Protein AF-A0A9X9MP14-F1 (afdb_monomer)

Structure (mmCIF, N/CA/C/O backbone):
data_AF-A0A9X9MP14-F1
#
_entry.id   AF-A0A9X9MP14-F1
#
loop_
_atom_site.group_PDB
_atom_site.id
_atom_site.type_symbol
_atom_site.label_atom_id
_atom_site.label_alt_id
_atom_site.label_comp_id
_atom_site.label_asym_id
_atom_site.label_entity_id
_atom_site.label_seq_id
_atom_site.pdbx_PDB_ins_code
_atom_site.Cartn_x
_atom_site.Cartn_y
_atom_site.Cartn_z
_atom_site.occupancy
_atom_site.B_iso_or_equiv
_atom_site.auth_seq_id
_atom_site.auth_comp_id
_atom_site.auth_asym_id
_atom_site.auth_atom_id
_atom_site.pdbx_PDB_model_num
ATOM 1 N N . MET A 1 1 ? 31.820 -15.227 39.729 1.00 59.38 1 MET A N 1
ATOM 2 C CA . MET A 1 1 ? 31.075 -15.746 38.555 1.00 59.38 1 MET A CA 1
ATOM 3 C C . MET A 1 1 ? 29.786 -14.965 38.274 1.00 59.38 1 MET A C 1
ATOM 5 O O . MET A 1 1 ? 29.527 -14.672 37.118 1.00 59.38 1 MET A O 1
ATOM 9 N N . TRP A 1 2 ? 29.035 -14.546 39.299 1.00 67.44 2 TRP A N 1
ATOM 10 C CA . TRP A 1 2 ? 27.792 -13.766 39.160 1.00 67.44 2 TRP A CA 1
ATOM 11 C C . TRP A 1 2 ? 27.923 -12.394 38.483 1.00 67.44 2 TRP A C 1
ATOM 13 O O . TRP A 1 2 ? 27.082 -12.041 37.670 1.00 67.44 2 TRP A O 1
ATOM 23 N N . ILE A 1 3 ? 29.000 -11.648 38.742 1.00 75.06 3 ILE A N 1
ATOM 24 C CA . ILE A 1 3 ? 29.188 -10.308 38.155 1.00 75.06 3 ILE A CA 1
ATOM 25 C C . ILE A 1 3 ? 29.250 -10.367 36.617 1.00 75.06 3 ILE A C 1
ATOM 27 O O . ILE A 1 3 ? 28.648 -9.538 35.945 1.00 75.06 3 ILE A O 1
ATOM 31 N N . LYS A 1 4 ? 29.896 -11.395 36.046 1.00 74.31 4 LYS A N 1
ATOM 32 C CA . LYS A 1 4 ? 29.957 -11.594 34.586 1.00 74.31 4 LYS A CA 1
ATOM 33 C C . LYS A 1 4 ? 28.587 -11.931 33.986 1.00 74.31 4 LYS A C 1
ATOM 35 O O . LYS A 1 4 ? 28.285 -11.490 32.884 1.00 74.31 4 LYS A O 1
ATOM 40 N N . PHE A 1 5 ? 27.758 -12.669 34.726 1.00 76.25 5 PHE A N 1
ATOM 41 C CA . PHE A 1 5 ? 26.390 -12.990 34.323 1.00 76.25 5 PHE A CA 1
ATOM 42 C C . PHE A 1 5 ? 25.494 -11.747 34.356 1.00 76.25 5 PHE A C 1
ATOM 44 O O . PHE A 1 5 ? 24.819 -11.470 33.373 1.00 76.25 5 PHE A O 1
ATOM 51 N N . CYS A 1 6 ? 25.564 -10.936 35.418 1.00 77.06 6 CYS A N 1
ATOM 52 C CA . CYS A 1 6 ? 24.808 -9.684 35.509 1.00 77.06 6 CYS A CA 1
ATOM 53 C C . CYS A 1 6 ? 25.207 -8.683 34.417 1.00 77.06 6 CYS A C 1
ATOM 55 O O . CYS A 1 6 ? 24.332 -8.074 33.810 1.00 77.06 6 CYS A O 1
ATOM 57 N N . ILE A 1 7 ? 26.506 -8.554 34.122 1.00 77.94 7 ILE A N 1
ATOM 58 C CA . ILE A 1 7 ? 26.999 -7.703 33.028 1.00 77.94 7 ILE A CA 1
ATOM 59 C C . ILE A 1 7 ? 26.489 -8.217 31.677 1.00 77.94 7 ILE A C 1
ATOM 61 O O . ILE A 1 7 ? 25.989 -7.430 30.881 1.00 77.94 7 ILE A O 1
ATOM 65 N N . SER A 1 8 ? 26.551 -9.528 31.426 1.00 78.81 8 SER A N 1
ATOM 66 C CA . SER A 1 8 ? 26.014 -10.114 30.193 1.00 78.81 8 SER A CA 1
ATOM 67 C C . SER A 1 8 ? 24.511 -9.871 30.060 1.00 78.81 8 SER A C 1
ATOM 69 O O . SER A 1 8 ? 24.061 -9.473 28.991 1.00 78.81 8 SER A O 1
ATOM 71 N N . LEU A 1 9 ? 23.739 -10.025 31.135 1.00 78.75 9 LEU A N 1
ATOM 72 C CA . LEU A 1 9 ? 22.289 -9.831 31.127 1.00 78.75 9 LEU A CA 1
ATOM 73 C C . LEU A 1 9 ? 21.913 -8.356 30.905 1.00 78.75 9 LEU A C 1
ATOM 75 O O . LEU A 1 9 ? 21.015 -8.070 30.118 1.00 78.75 9 LEU A O 1
ATOM 79 N N . PHE A 1 10 ? 22.667 -7.420 31.493 1.00 73.25 10 PHE A N 1
ATOM 80 C CA . PHE A 1 10 ? 22.537 -5.983 31.227 1.00 73.25 10 PHE A CA 1
ATOM 81 C C . PHE A 1 10 ? 22.884 -5.616 29.782 1.00 73.25 10 PHE A C 1
ATOM 83 O O . PHE A 1 10 ? 22.134 -4.882 29.149 1.00 73.25 10 PHE A O 1
ATOM 90 N N . ILE A 1 11 ? 23.986 -6.143 29.240 1.00 73.00 11 ILE A N 1
ATOM 91 C CA . ILE A 1 11 ? 24.388 -5.896 27.847 1.00 73.00 11 ILE A CA 1
ATOM 92 C C . ILE A 1 11 ? 23.347 -6.474 26.886 1.00 73.00 11 ILE A C 1
ATOM 94 O O . ILE A 1 11 ? 22.961 -5.809 25.932 1.00 73.00 11 ILE A O 1
ATOM 98 N N . THR A 1 12 ? 22.836 -7.676 27.155 1.00 70.06 12 THR A N 1
ATOM 99 C CA . THR A 1 12 ? 21.799 -8.299 26.319 1.00 70.06 12 THR A CA 1
ATOM 100 C C . THR A 1 12 ? 20.489 -7.513 26.396 1.00 70.06 12 THR A C 1
ATOM 102 O O . THR A 1 12 ? 19.868 -7.275 25.365 1.00 70.06 12 THR A O 1
ATOM 105 N N . GLY A 1 13 ? 20.106 -7.033 27.586 1.00 66.25 13 GLY A N 1
ATOM 106 C CA . GLY A 1 13 ? 18.949 -6.154 27.778 1.00 66.25 13 GLY A CA 1
ATOM 107 C C . GLY A 1 13 ? 19.087 -4.810 27.057 1.00 66.25 13 GLY A C 1
ATOM 108 O O . GLY A 1 13 ? 18.149 -4.387 26.388 1.00 66.25 13 GLY A O 1
ATOM 109 N N . LEU A 1 14 ? 20.266 -4.183 27.109 1.00 61.38 14 LEU A N 1
ATOM 110 C CA . LEU A 1 14 ? 20.573 -2.944 26.384 1.00 61.38 14 LEU A CA 1
ATOM 111 C C . LEU A 1 14 ? 20.561 -3.149 24.866 1.00 61.38 14 LEU A C 1
ATOM 113 O O . LEU A 1 14 ? 19.944 -2.364 24.158 1.00 61.38 14 LEU A O 1
ATOM 117 N N . ILE A 1 15 ? 21.171 -4.223 24.354 1.00 58.78 15 ILE A N 1
ATOM 118 C CA . ILE A 1 15 ? 21.133 -4.556 22.919 1.00 58.78 15 ILE A CA 1
ATOM 119 C C . ILE A 1 15 ? 19.690 -4.802 22.467 1.00 58.78 15 ILE A C 1
ATOM 121 O O . ILE A 1 15 ? 19.315 -4.395 21.368 1.00 58.78 15 ILE A O 1
ATOM 125 N N . HIS A 1 16 ? 18.866 -5.438 23.303 1.00 53.56 16 HIS A N 1
ATOM 126 C CA . HIS A 1 16 ? 17.466 -5.668 22.974 1.00 53.56 16 HIS A CA 1
ATOM 127 C C . HIS A 1 16 ? 16.650 -4.371 22.995 1.00 53.56 16 HIS A C 1
ATOM 129 O O . HIS A 1 16 ? 15.830 -4.170 22.107 1.00 53.56 16 HIS A O 1
ATOM 135 N N . GLN A 1 17 ? 16.917 -3.462 23.940 1.00 52.44 17 GLN A N 1
ATOM 136 C CA . GLN A 1 17 ? 16.305 -2.132 23.968 1.00 52.44 17 GLN A CA 1
ATOM 137 C C . GLN A 1 17 ? 16.704 -1.296 22.748 1.00 52.44 17 GLN A C 1
ATOM 139 O O . GLN A 1 17 ? 15.828 -0.749 22.092 1.00 52.44 17 GLN A O 1
ATOM 144 N N . VAL A 1 18 ? 17.987 -1.262 22.378 1.00 53.56 18 VAL A N 1
ATOM 145 C CA . VAL A 1 18 ? 18.460 -0.514 21.199 1.00 53.56 18 VAL A CA 1
ATOM 146 C C . VAL A 1 18 ? 17.883 -1.089 19.901 1.00 53.56 18 VAL A C 1
ATOM 148 O O . VAL A 1 18 ? 17.531 -0.336 19.005 1.00 53.56 18 VAL A O 1
ATOM 151 N N . LYS A 1 19 ? 17.702 -2.413 19.797 1.00 50.53 19 LYS A N 1
ATOM 152 C CA . LYS A 1 19 ? 17.081 -3.032 18.611 1.00 50.53 19 LYS A CA 1
ATOM 153 C C . LYS A 1 19 ? 15.557 -2.866 18.535 1.00 50.53 19 LYS A C 1
ATOM 155 O O . LYS A 1 19 ? 15.014 -2.966 17.442 1.00 50.53 19 LYS A O 1
ATOM 160 N N . CYS A 1 20 ? 14.872 -2.628 19.655 1.00 52.00 20 CYS A N 1
ATOM 161 C CA . CYS A 1 20 ? 13.406 -2.551 19.709 1.00 52.00 20 CYS A CA 1
ATOM 162 C C . CYS A 1 20 ? 12.841 -1.117 19.733 1.00 52.00 20 CYS A C 1
ATOM 164 O O . CYS A 1 20 ? 11.622 -0.969 19.790 1.00 52.00 20 CYS A O 1
ATOM 166 N N . ILE A 1 21 ? 13.675 -0.070 19.713 1.00 52.97 21 ILE A N 1
ATOM 167 C CA . ILE A 1 21 ? 13.225 1.322 19.918 1.00 52.97 21 ILE A CA 1
ATOM 168 C C . ILE A 1 21 ? 12.988 2.118 18.619 1.00 52.97 21 ILE A C 1
ATOM 170 O O . ILE A 1 21 ? 12.256 3.103 18.655 1.00 52.97 21 ILE A O 1
ATOM 174 N N . ASP A 1 22 ? 13.467 1.669 17.456 1.00 60.97 22 ASP A N 1
ATOM 175 C CA . ASP A 1 22 ? 13.463 2.534 16.260 1.00 60.97 22 ASP A CA 1
ATOM 176 C C . ASP A 1 22 ? 12.313 2.299 15.266 1.00 60.97 22 ASP A C 1
ATOM 178 O O . ASP A 1 22 ? 12.236 2.984 14.246 1.00 60.97 22 ASP A O 1
ATOM 182 N N . THR A 1 23 ? 11.395 1.358 15.524 1.00 60.91 23 THR A N 1
ATOM 183 C CA . THR A 1 23 ? 10.228 1.174 14.639 1.00 60.91 23 THR A CA 1
ATOM 184 C C . THR A 1 23 ? 9.105 2.112 15.079 1.00 60.91 23 THR A C 1
ATOM 186 O O . THR A 1 23 ? 8.609 1.966 16.201 1.00 60.91 23 THR A O 1
ATOM 189 N N . PRO A 1 24 ? 8.662 3.068 14.236 1.00 77.31 24 PRO A N 1
ATOM 190 C CA . PRO A 1 24 ? 7.543 3.933 14.583 1.00 77.31 24 PRO A CA 1
ATOM 191 C C . PRO A 1 24 ? 6.319 3.099 14.963 1.00 77.31 24 PRO A C 1
ATOM 193 O O . PRO A 1 24 ? 6.039 2.084 14.331 1.00 77.31 24 PRO A O 1
ATOM 196 N N . TYR A 1 25 ? 5.539 3.546 15.951 1.00 79.88 25 TYR A N 1
ATOM 197 C CA . TYR A 1 25 ? 4.343 2.819 16.404 1.00 79.88 25 TYR A CA 1
ATOM 198 C C . TYR A 1 25 ? 3.365 2.484 15.262 1.00 79.88 25 TYR A C 1
ATOM 200 O O . TYR A 1 25 ? 2.693 1.451 15.286 1.00 79.88 25 TYR A O 1
ATOM 208 N N . SER A 1 26 ? 3.312 3.343 14.239 1.00 77.25 26 SER A N 1
ATOM 209 C CA . SER A 1 26 ? 2.504 3.124 13.040 1.00 77.25 26 SER A CA 1
ATOM 210 C C . SER A 1 26 ? 2.955 1.939 12.194 1.00 77.25 26 SER A C 1
ATOM 212 O O . SER A 1 26 ? 2.153 1.412 11.436 1.00 77.25 26 SER A O 1
ATOM 214 N N . ASP A 1 27 ? 4.201 1.508 12.315 1.00 86.31 27 ASP A N 1
ATOM 215 C CA . ASP A 1 27 ? 4.844 0.568 11.400 1.00 86.31 27 ASP A CA 1
ATOM 216 C C . ASP A 1 27 ? 5.000 -0.821 12.030 1.00 86.31 27 ASP A C 1
ATOM 218 O O . ASP A 1 27 ? 5.541 -1.727 11.412 1.00 86.31 27 ASP A O 1
ATOM 222 N N . MET A 1 28 ? 4.481 -1.009 13.247 1.00 84.25 28 MET A N 1
ATOM 223 C CA . MET A 1 28 ? 4.640 -2.212 14.071 1.00 84.25 28 MET A CA 1
ATOM 224 C C . MET A 1 28 ? 4.219 -3.528 13.384 1.00 84.25 28 MET A C 1
ATOM 226 O O . MET A 1 28 ? 4.694 -4.592 13.767 1.00 84.25 28 MET A O 1
ATOM 230 N N . TYR A 1 29 ? 3.319 -3.479 12.397 1.00 86.81 29 TYR A N 1
ATOM 231 C CA . TYR A 1 29 ? 2.857 -4.660 11.647 1.00 86.81 29 TYR A CA 1
ATOM 232 C C . TYR A 1 29 ? 3.546 -4.845 10.293 1.00 86.81 29 TYR A C 1
ATOM 234 O O . TYR A 1 29 ? 3.205 -5.760 9.538 1.00 86.81 29 TYR A O 1
ATOM 242 N N . LEU A 1 30 ? 4.490 -3.971 9.960 1.00 87.44 30 LEU A N 1
ATOM 243 C CA . LEU A 1 30 ? 5.255 -4.045 8.729 1.00 87.44 30 LEU A CA 1
ATOM 244 C C . LEU A 1 30 ? 6.551 -4.819 8.977 1.00 87.44 30 LEU A C 1
ATOM 246 O O . LEU A 1 30 ? 7.089 -4.777 10.081 1.00 87.44 30 LEU A O 1
ATOM 250 N N . PRO A 1 31 ? 7.080 -5.518 7.959 1.00 83.94 31 PRO A N 1
ATOM 251 C CA . PRO A 1 31 ? 8.425 -6.065 8.040 1.00 83.94 31 PRO A CA 1
ATOM 252 C C . PRO A 1 31 ? 9.448 -4.977 8.380 1.00 83.94 31 PRO A C 1
ATOM 254 O O . PRO A 1 31 ? 9.338 -3.843 7.898 1.00 83.94 31 PRO A O 1
ATOM 257 N N . ASP A 1 32 ? 10.463 -5.338 9.161 1.00 75.56 32 ASP A N 1
ATOM 258 C CA . ASP A 1 32 ? 11.527 -4.420 9.563 1.00 75.56 32 ASP A CA 1
ATOM 259 C C . ASP A 1 32 ? 12.129 -3.682 8.361 1.00 75.56 32 ASP A C 1
ATOM 261 O O . ASP A 1 32 ? 12.405 -4.268 7.310 1.00 75.56 32 ASP A O 1
ATOM 265 N N . ARG A 1 33 ? 12.362 -2.375 8.536 1.00 74.31 33 ARG A N 1
ATOM 266 C CA . ARG A 1 33 ? 12.951 -1.484 7.519 1.00 74.31 33 ARG A CA 1
ATOM 267 C C . ARG A 1 33 ? 12.159 -1.413 6.204 1.00 74.31 33 ARG A C 1
ATOM 269 O O . ARG A 1 33 ? 12.724 -1.063 5.166 1.00 74.31 33 ARG A O 1
ATOM 276 N N . THR A 1 34 ? 10.858 -1.709 6.235 1.00 83.44 34 THR A N 1
ATOM 277 C CA . THR A 1 34 ? 9.956 -1.387 5.121 1.00 83.44 34 THR A CA 1
ATOM 278 C C . THR A 1 34 ? 10.030 0.108 4.837 1.00 83.44 34 THR A C 1
ATOM 280 O O . THR A 1 34 ? 9.804 0.926 5.727 1.00 83.44 34 THR A O 1
ATOM 283 N N . ASN A 1 35 ? 10.317 0.469 3.588 1.00 85.44 35 ASN A N 1
ATOM 284 C CA . ASN A 1 35 ? 10.364 1.867 3.161 1.00 85.44 35 ASN A CA 1
ATOM 285 C C . ASN A 1 35 ? 9.333 2.216 2.086 1.00 85.44 35 ASN A C 1
ATOM 287 O O . ASN A 1 35 ? 9.247 3.359 1.633 1.00 85.44 35 ASN A O 1
ATOM 291 N N . GLY A 1 36 ? 8.502 1.249 1.710 1.00 90.25 36 GLY A N 1
ATOM 292 C CA . GLY A 1 36 ? 7.332 1.496 0.895 1.00 90.25 36 GLY A CA 1
ATOM 293 C C . GLY A 1 36 ? 6.564 0.234 0.555 1.00 90.25 36 GLY A C 1
ATOM 294 O O . GLY A 1 36 ? 6.847 -0.860 1.045 1.00 90.25 36 GLY A O 1
ATOM 295 N N . PHE A 1 37 ? 5.585 0.408 -0.318 1.00 91.81 37 PHE A N 1
ATOM 296 C CA . PHE A 1 37 ? 4.710 -0.640 -0.812 1.00 91.81 37 PHE A CA 1
ATOM 297 C C . PHE A 1 37 ? 4.739 -0.650 -2.332 1.00 91.81 37 PHE A C 1
ATOM 299 O O . PHE A 1 37 ? 4.622 0.394 -2.973 1.00 91.81 37 PHE A O 1
ATOM 306 N N . LEU A 1 38 ? 4.861 -1.845 -2.896 1.00 90.25 38 LEU A N 1
ATOM 307 C CA . LEU A 1 38 ? 4.698 -2.095 -4.315 1.00 90.25 38 LEU A CA 1
ATOM 308 C C . LEU A 1 38 ? 3.286 -2.626 -4.568 1.00 90.25 38 LEU A C 1
ATOM 310 O O . LEU A 1 38 ? 2.949 -3.751 -4.186 1.00 90.25 38 LEU A O 1
ATOM 314 N N . CYS A 1 39 ? 2.471 -1.799 -5.209 1.00 91.19 39 CYS A N 1
ATOM 315 C CA . CYS A 1 39 ? 1.124 -2.121 -5.650 1.00 91.19 39 CYS A CA 1
ATOM 316 C C . CYS A 1 39 ? 1.123 -2.178 -7.182 1.00 91.19 39 CYS A C 1
ATOM 318 O O . CYS A 1 39 ? 1.251 -1.139 -7.826 1.00 91.19 39 CYS A O 1
ATOM 320 N N . GLU A 1 40 ? 0.985 -3.367 -7.773 1.00 89.44 40 GLU A N 1
ATOM 321 C CA . GLU A 1 40 ? 1.191 -3.569 -9.217 1.00 89.44 40 GLU A CA 1
ATOM 322 C C . GLU A 1 40 ? 2.571 -3.026 -9.662 1.00 89.44 40 GLU A C 1
ATOM 324 O O . GLU A 1 40 ? 3.602 -3.558 -9.258 1.00 89.44 40 GLU A O 1
ATOM 329 N N . THR A 1 41 ? 2.606 -1.954 -10.460 1.00 85.25 41 THR A N 1
ATOM 330 C CA . THR A 1 41 ? 3.830 -1.258 -10.904 1.00 85.25 41 THR A CA 1
ATOM 331 C C . THR A 1 41 ? 4.082 0.059 -10.165 1.00 85.25 41 THR A C 1
ATOM 333 O O . T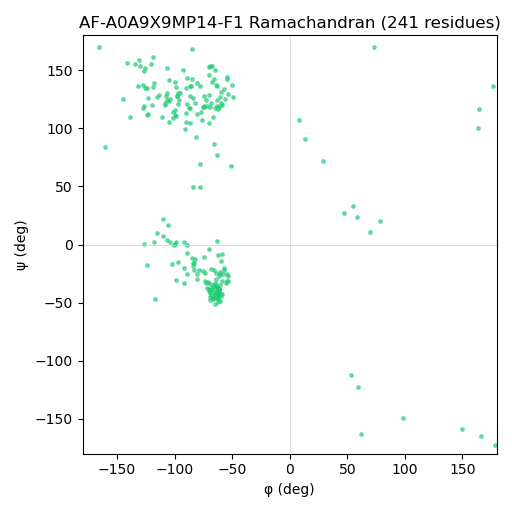HR A 1 41 ? 5.008 0.792 -10.512 1.00 85.25 41 THR A O 1
ATOM 336 N N . GLU A 1 42 ? 3.231 0.410 -9.201 1.00 89.75 42 GLU A N 1
ATOM 337 C CA . GLU A 1 42 ? 3.310 1.658 -8.445 1.00 89.75 42 GLU A CA 1
ATOM 338 C C . GLU A 1 42 ? 4.013 1.429 -7.108 1.00 89.75 42 GLU A C 1
ATOM 340 O O . GLU A 1 42 ? 3.620 0.580 -6.307 1.00 89.75 42 GLU A O 1
ATOM 345 N N . PHE A 1 43 ? 5.029 2.238 -6.850 1.00 88.94 43 PHE A N 1
ATOM 346 C CA . PHE A 1 43 ? 5.688 2.347 -5.565 1.00 88.94 43 PHE A CA 1
ATOM 347 C C . PHE A 1 43 ? 5.099 3.513 -4.766 1.00 88.94 43 PHE A C 1
ATOM 349 O O . PHE A 1 43 ? 5.025 4.646 -5.245 1.00 88.94 43 PHE A O 1
ATOM 356 N N . LEU A 1 44 ? 4.743 3.236 -3.516 1.00 91.50 44 LEU A N 1
ATOM 357 C CA . LEU A 1 44 ? 4.241 4.199 -2.539 1.00 91.50 44 LEU A CA 1
ATOM 358 C C . LEU A 1 44 ? 5.202 4.217 -1.348 1.00 91.50 44 LEU A C 1
ATOM 360 O O . LEU A 1 44 ? 5.400 3.178 -0.722 1.00 91.50 44 LEU A O 1
ATOM 364 N N . SER A 1 45 ? 5.813 5.364 -1.037 1.00 90.94 45 SER A N 1
ATOM 365 C CA . SER A 1 45 ? 6.776 5.440 0.070 1.00 90.94 45 SER A CA 1
ATOM 366 C C . SER A 1 45 ? 6.100 5.280 1.430 1.00 90.94 45 SER A C 1
ATOM 368 O O . SER A 1 45 ? 4.917 5.600 1.601 1.00 90.94 45 SER A O 1
ATOM 370 N N . ILE A 1 46 ? 6.855 4.796 2.416 1.00 91.25 46 ILE A N 1
ATOM 371 C CA . ILE A 1 46 ? 6.344 4.652 3.780 1.00 91.25 46 ILE A CA 1
ATOM 372 C C . ILE A 1 46 ? 6.026 6.019 4.399 1.00 91.25 46 ILE A C 1
ATOM 374 O O . ILE A 1 46 ? 5.046 6.150 5.123 1.00 91.25 46 ILE A O 1
ATOM 378 N N . GLU A 1 47 ? 6.780 7.066 4.064 1.00 92.56 47 GLU A N 1
ATOM 379 C CA . GLU A 1 47 ? 6.541 8.437 4.524 1.00 92.56 47 GLU A CA 1
ATOM 380 C C . GLU A 1 47 ? 5.186 8.948 4.032 1.00 92.56 47 GLU A C 1
ATOM 382 O O . GLU A 1 47 ? 4.398 9.473 4.819 1.00 92.56 47 GLU A O 1
ATOM 387 N N . TYR A 1 48 ? 4.876 8.718 2.752 1.00 93.94 48 TYR A N 1
ATOM 388 C CA . TYR A 1 48 ? 3.579 9.066 2.180 1.00 93.94 48 TYR A CA 1
ATOM 389 C C . TYR A 1 48 ? 2.446 8.263 2.836 1.00 93.94 48 TYR A C 1
ATOM 391 O O . TYR A 1 48 ? 1.416 8.825 3.206 1.00 93.94 48 TYR A O 1
ATOM 399 N N . ALA A 1 49 ? 2.652 6.963 3.068 1.00 95.25 49 ALA A N 1
ATOM 400 C CA . ALA A 1 49 ? 1.685 6.123 3.771 1.00 95.25 49 ALA A CA 1
ATOM 401 C C . ALA A 1 49 ? 1.419 6.613 5.209 1.00 95.25 49 ALA A C 1
ATOM 403 O O . ALA A 1 49 ? 0.267 6.671 5.643 1.00 95.25 49 ALA A O 1
ATOM 404 N N . ARG A 1 50 ? 2.463 7.015 5.945 1.00 95.44 50 ARG A N 1
ATOM 405 C CA . ARG A 1 50 ? 2.346 7.579 7.301 1.00 95.44 50 ARG A CA 1
ATOM 406 C C . ARG A 1 50 ? 1.556 8.890 7.306 1.00 95.44 50 ARG A C 1
ATOM 408 O O . ARG A 1 50 ? 0.786 9.107 8.244 1.00 95.44 50 ARG A O 1
ATOM 415 N N . GLN A 1 51 ? 1.719 9.722 6.276 1.00 95.38 51 GLN A N 1
ATOM 416 C CA . GLN A 1 51 ? 0.971 10.968 6.108 1.00 95.38 51 GLN A CA 1
ATOM 417 C C . GLN A 1 51 ? -0.510 10.714 5.795 1.00 95.38 51 GLN A C 1
ATOM 419 O O . GLN A 1 51 ? -1.374 11.260 6.471 1.00 95.38 51 GLN A O 1
ATOM 424 N N . GLU A 1 52 ? -0.821 9.828 4.849 1.00 95.62 52 GLU A N 1
ATOM 425 C CA . GLU A 1 52 ? -2.209 9.447 4.540 1.00 95.62 52 GLU A CA 1
ATOM 426 C C . GLU A 1 52 ? -2.905 8.804 5.743 1.00 95.62 52 GLU A C 1
ATOM 428 O O . GLU A 1 52 ? -4.065 9.092 6.026 1.00 95.62 52 GLU A O 1
ATOM 433 N N . LYS A 1 53 ? -2.184 7.983 6.517 1.00 95.50 53 LYS A N 1
ATOM 434 C CA . LYS A 1 53 ? -2.684 7.458 7.791 1.00 95.50 53 LYS A CA 1
ATOM 435 C C . LYS A 1 53 ? -3.040 8.584 8.758 1.00 95.50 53 LYS A C 1
ATOM 437 O O . LYS A 1 53 ? -4.054 8.477 9.435 1.00 95.50 53 LYS A O 1
ATOM 442 N N . TYR A 1 54 ? -2.219 9.630 8.865 1.00 94.12 54 TYR A N 1
ATOM 443 C CA . TYR A 1 54 ? -2.517 10.756 9.754 1.00 94.12 54 TYR A CA 1
ATOM 444 C C . TYR A 1 54 ? -3.835 11.431 9.353 1.00 94.12 54 TYR A C 1
ATOM 446 O O . TYR A 1 54 ? -4.722 11.567 10.189 1.00 94.12 54 TYR A O 1
ATOM 454 N N . GLU A 1 55 ? -4.009 11.731 8.066 1.00 93.00 55 GLU A N 1
ATOM 455 C CA . GLU A 1 55 ? -5.245 12.323 7.533 1.00 93.00 55 GLU A CA 1
ATOM 456 C C . GLU A 1 55 ? -6.467 11.415 7.733 1.00 93.00 55 GLU A C 1
ATOM 458 O O . GLU A 1 55 ? -7.547 11.884 8.092 1.00 93.00 55 GLU A O 1
ATOM 463 N N . ALA A 1 56 ? -6.295 10.102 7.568 1.00 93.19 56 ALA A N 1
ATOM 464 C CA . ALA A 1 56 ? -7.349 9.126 7.811 1.00 93.19 56 ALA A CA 1
ATOM 465 C C . ALA A 1 56 ? -7.799 9.105 9.281 1.00 93.19 56 ALA A C 1
ATOM 467 O O . ALA A 1 56 ? -9.000 9.085 9.554 1.00 93.19 56 ALA A O 1
ATOM 468 N N . MET A 1 57 ? -6.849 9.125 10.224 1.00 92.81 57 MET A N 1
ATOM 469 C CA . MET A 1 57 ? -7.146 9.129 11.661 1.00 92.81 57 MET A CA 1
ATOM 470 C C . MET A 1 57 ? -7.778 10.450 12.105 1.00 92.81 57 MET A C 1
ATOM 472 O O . MET A 1 57 ? -8.751 10.436 12.858 1.00 92.81 57 MET A O 1
ATOM 476 N N . GLU A 1 58 ? -7.274 11.577 11.598 1.00 91.50 58 GLU A N 1
ATOM 477 C CA . GLU A 1 58 ? -7.862 12.898 11.831 1.00 91.50 58 GLU A CA 1
ATOM 478 C C . GLU A 1 58 ? -9.308 12.958 11.326 1.00 91.50 58 GLU A C 1
ATOM 480 O O . GLU A 1 58 ? -10.199 13.433 12.032 1.00 91.50 58 GLU A O 1
ATOM 485 N N . SER A 1 59 ? -9.561 12.428 10.124 1.00 89.56 59 SER A N 1
ATOM 486 C CA . SER A 1 59 ? -10.904 12.364 9.545 1.00 89.56 59 SER A CA 1
ATOM 487 C C . SER A 1 59 ? -11.853 11.481 10.364 1.00 89.56 59 SER A C 1
ATOM 489 O O . SER A 1 59 ? -13.004 11.860 10.580 1.00 89.56 59 SER A O 1
ATOM 491 N N . PHE A 1 60 ? -11.367 10.342 10.871 1.00 89.50 60 PHE A N 1
ATOM 492 C CA . PHE A 1 60 ? -12.167 9.401 11.656 1.00 89.50 60 PHE A CA 1
ATOM 493 C C . PHE A 1 60 ? -12.584 9.946 13.029 1.00 89.50 60 PHE A C 1
ATOM 495 O O . PHE A 1 60 ? -13.728 9.755 13.428 1.00 89.50 60 PHE A O 1
ATOM 502 N N . PHE A 1 61 ? -11.679 10.607 13.760 1.00 87.19 61 PHE A N 1
ATOM 503 C CA . PHE A 1 61 ? -11.946 11.024 15.144 1.00 87.19 61 PHE A CA 1
ATOM 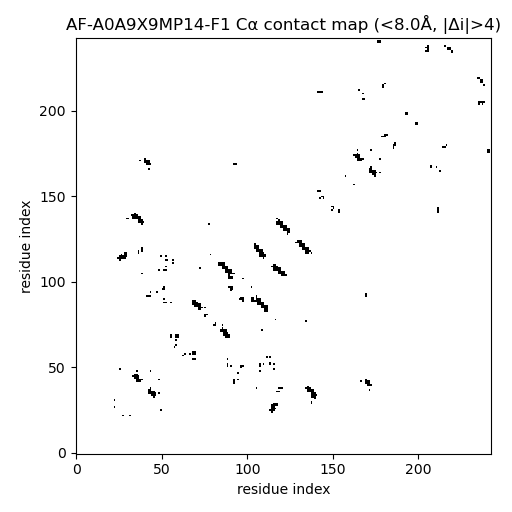504 C C . PHE A 1 61 ? -12.530 12.425 15.289 1.00 87.19 61 PHE A C 1
ATOM 506 O O . PHE A 1 61 ? -13.303 12.665 16.215 1.00 87.19 61 PHE A O 1
ATOM 513 N N . TYR A 1 62 ? -12.160 13.358 14.412 1.00 81.88 62 TYR A N 1
ATOM 514 C CA . TYR A 1 62 ? -12.516 14.771 14.569 1.00 81.88 62 TYR A CA 1
ATOM 515 C C . TYR A 1 62 ? -13.611 15.230 13.599 1.00 81.88 62 TYR A C 1
ATOM 517 O O . TYR A 1 62 ? -13.781 16.432 13.398 1.00 81.88 62 TYR A O 1
ATOM 525 N N . GLU A 1 63 ? -14.335 14.273 13.000 1.00 66.69 63 GLU A N 1
ATOM 526 C CA . GLU A 1 63 ? -15.525 14.439 12.153 1.00 66.69 63 GLU A CA 1
ATOM 527 C C . GLU A 1 63 ? -15.571 15.769 11.388 1.00 66.69 63 GLU A C 1
ATOM 529 O O . GLU A 1 63 ? -16.401 16.654 11.618 1.00 66.69 63 GLU A O 1
ATOM 534 N N . ARG A 1 64 ? -14.715 15.907 10.373 1.00 56.88 64 ARG A N 1
ATOM 535 C CA . ARG A 1 64 ? -14.913 16.945 9.355 1.00 56.88 64 ARG A CA 1
ATOM 536 C C . ARG A 1 64 ? -15.999 16.488 8.368 1.00 56.88 64 ARG A C 1
ATOM 538 O O . ARG A 1 64 ? -15.700 16.269 7.198 1.00 56.88 64 ARG A O 1
ATOM 545 N N . ARG A 1 65 ? -17.262 16.420 8.827 1.00 52.81 65 ARG A N 1
ATOM 546 C CA . ARG A 1 65 ? -18.499 16.022 8.095 1.00 52.81 65 ARG A CA 1
ATOM 547 C C . ARG 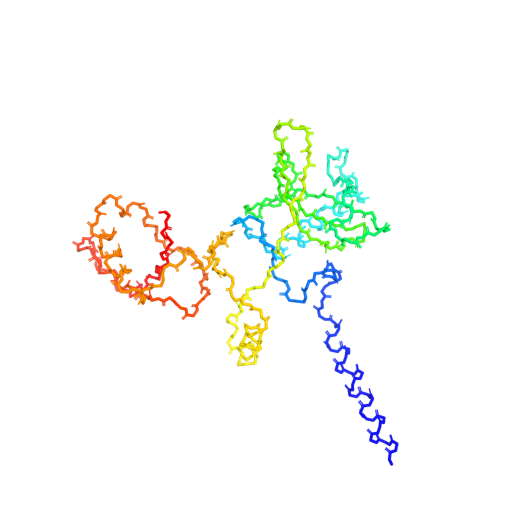A 1 65 ? -18.619 14.523 7.789 1.00 52.81 65 ARG A C 1
ATOM 549 O O . ARG A 1 65 ? -17.651 13.792 7.924 1.00 52.81 65 ARG A O 1
ATOM 556 N N . PHE A 1 66 ? -19.809 14.115 7.320 1.00 55.84 66 PHE A N 1
ATOM 557 C CA . PHE A 1 66 ? -20.157 12.826 6.694 1.00 55.84 66 PHE A CA 1
ATOM 558 C C . PHE A 1 66 ? -19.202 12.450 5.541 1.00 55.84 66 PHE A C 1
ATOM 560 O O . PHE A 1 66 ? -19.570 12.494 4.364 1.00 55.84 66 PHE A O 1
ATOM 567 N N . GLN A 1 67 ? -17.940 12.160 5.842 1.00 66.25 67 GLN A N 1
ATOM 568 C CA . GLN A 1 67 ? -16.965 11.799 4.831 1.00 66.25 67 GLN A CA 1
ATOM 569 C C . GLN A 1 67 ? -17.186 10.352 4.419 1.00 66.25 67 GLN A C 1
ATOM 571 O O . GLN A 1 67 ? -17.369 9.456 5.235 1.00 66.25 67 GLN A O 1
ATOM 576 N N . THR A 1 68 ? -17.124 10.118 3.111 1.00 83.88 68 THR A N 1
ATOM 577 C CA . THR A 1 68 ? -17.166 8.779 2.515 1.00 83.88 68 THR A CA 1
ATOM 578 C C . THR A 1 68 ? -16.019 7.885 3.003 1.00 83.88 68 THR A C 1
ATOM 580 O O . THR A 1 68 ? -16.067 6.682 2.763 1.00 83.88 68 THR A O 1
ATOM 583 N N . PHE A 1 69 ? -14.987 8.457 3.631 1.00 90.44 69 PHE A N 1
ATOM 584 C CA . PHE A 1 69 ? -13.798 7.779 4.133 1.00 90.44 69 PHE A CA 1
ATOM 585 C C . PHE A 1 69 ? -13.351 8.370 5.484 1.00 90.44 69 PHE A C 1
ATOM 587 O O . PHE A 1 69 ? -13.615 9.548 5.718 1.00 90.44 69 PHE A O 1
ATOM 594 N N . PRO A 1 70 ? -12.621 7.600 6.313 1.00 92.81 70 PRO A N 1
ATOM 595 C CA . PRO A 1 70 ? -12.272 6.193 6.092 1.00 92.81 70 PRO A CA 1
ATOM 596 C C . PRO A 1 70 ? -13.493 5.263 6.146 1.00 92.81 70 PRO A C 1
ATOM 598 O O . PRO A 1 70 ? -14.509 5.583 6.755 1.00 92.81 70 PRO A O 1
ATOM 601 N N . LYS A 1 71 ? -13.413 4.118 5.459 1.00 92.88 71 LYS A N 1
ATOM 602 C CA . LYS A 1 71 ? -14.463 3.081 5.467 1.00 92.88 71 LYS A CA 1
ATOM 603 C C . LYS A 1 71 ? -14.026 1.880 6.280 1.00 92.88 71 LYS A C 1
ATOM 605 O O . LYS A 1 71 ? -12.842 1.574 6.295 1.00 92.88 71 LYS A O 1
ATOM 610 N N . LEU A 1 72 ? -14.971 1.153 6.868 1.00 94.06 72 LEU A N 1
ATOM 611 C CA . LEU A 1 72 ? -14.680 -0.159 7.439 1.00 94.06 72 LEU A CA 1
ATOM 612 C C . LEU A 1 72 ? -14.096 -1.084 6.357 1.00 94.06 72 LEU A C 1
ATOM 614 O O . LEU A 1 72 ? -14.604 -1.140 5.236 1.00 94.06 72 LEU A O 1
ATOM 618 N N . PHE A 1 73 ? -13.015 -1.782 6.691 1.00 94.94 73 PHE A N 1
ATOM 619 C CA . PHE A 1 73 ? -12.405 -2.805 5.854 1.00 94.94 73 PHE A CA 1
ATOM 620 C C . PHE A 1 73 ? -12.753 -4.184 6.416 1.00 94.94 73 PHE A C 1
ATOM 622 O O . PHE A 1 73 ? -12.219 -4.600 7.442 1.00 94.94 73 PHE A O 1
ATOM 629 N N . GLU A 1 74 ? -13.671 -4.875 5.747 1.00 91.69 74 GLU A N 1
ATOM 630 C CA . GLU A 1 74 ? -14.248 -6.133 6.237 1.00 91.69 74 GLU A CA 1
ATOM 631 C C . GLU A 1 74 ? -13.333 -7.342 6.014 1.00 91.69 74 GLU A C 1
ATOM 633 O O . GLU A 1 74 ? -13.439 -8.337 6.727 1.00 91.69 74 GLU A O 1
ATOM 638 N N . ASP A 1 75 ? -12.398 -7.254 5.064 1.00 90.38 75 ASP A N 1
ATOM 639 C CA . ASP A 1 75 ? -11.587 -8.391 4.628 1.00 90.38 75 ASP A CA 1
ATOM 640 C C . ASP A 1 75 ? -10.362 -8.640 5.528 1.00 90.38 75 ASP A C 1
ATOM 642 O O . ASP A 1 75 ? -9.219 -8.763 5.087 1.00 90.38 75 ASP A O 1
ATOM 646 N N . THR A 1 76 ? -10.593 -8.680 6.842 1.00 89.62 76 THR A N 1
ATOM 647 C CA . THR A 1 76 ? -9.558 -8.705 7.893 1.00 89.62 76 THR A CA 1
ATOM 648 C C . THR A 1 76 ? -8.628 -9.917 7.814 1.00 89.62 76 THR A C 1
ATOM 650 O O . THR A 1 76 ? -7.461 -9.846 8.219 1.00 89.62 76 THR A O 1
ATOM 653 N N . HIS A 1 77 ? -9.106 -11.013 7.221 1.00 90.19 77 HIS A N 1
ATOM 654 C CA . HIS A 1 77 ? -8.326 -12.223 6.993 1.00 90.19 77 HIS A CA 1
ATOM 655 C C . HIS A 1 77 ? -7.110 -11.977 6.082 1.00 90.19 77 HIS A C 1
ATOM 657 O O . HIS A 1 77 ? -6.082 -12.626 6.263 1.00 90.19 77 HIS A O 1
ATOM 663 N N . LEU A 1 78 ? -7.168 -10.982 5.187 1.00 90.81 78 LEU A N 1
ATOM 664 C CA . LEU A 1 78 ? -6.057 -10.589 4.310 1.00 90.81 78 LEU A CA 1
ATOM 665 C C . LEU A 1 78 ? -4.811 -10.122 5.091 1.00 90.81 78 LEU A C 1
ATOM 667 O O . LEU A 1 78 ? -3.677 -10.180 4.603 1.00 90.81 78 LEU A O 1
ATOM 671 N N . PHE A 1 79 ? -5.016 -9.668 6.327 1.00 89.25 79 PHE A N 1
ATOM 672 C CA . PHE A 1 79 ? -3.960 -9.232 7.238 1.00 89.25 79 PHE A CA 1
ATOM 673 C C . PHE A 1 79 ? -3.759 -10.182 8.422 1.00 89.25 79 PHE A C 1
ATOM 675 O O . PHE A 1 79 ? -2.969 -9.868 9.305 1.00 89.25 79 PHE A O 1
ATOM 682 N N . ASN A 1 80 ? -4.415 -11.350 8.435 1.00 87.94 80 ASN A N 1
ATOM 683 C CA . ASN A 1 80 ? -4.406 -12.303 9.553 1.00 87.94 80 ASN A CA 1
ATOM 684 C C . ASN A 1 80 ? -4.841 -11.680 10.892 1.00 87.94 80 ASN A C 1
ATOM 686 O O . ASN A 1 80 ? -4.367 -12.066 11.962 1.00 87.94 80 ASN A O 1
ATOM 690 N N . VAL A 1 81 ? -5.760 -10.717 10.840 1.00 84.94 81 VAL A N 1
ATOM 691 C CA . VAL A 1 81 ? -6.226 -9.957 12.003 1.00 84.94 81 VAL A CA 1
ATOM 692 C C . VAL A 1 81 ? -7.628 -10.425 12.366 1.00 84.94 81 VAL A C 1
ATOM 694 O O . VAL A 1 81 ? -8.521 -10.420 11.526 1.00 84.94 81 VAL A O 1
ATOM 697 N N . LYS A 1 82 ? -7.830 -10.852 13.617 1.00 78.25 82 LYS A N 1
ATOM 698 C CA . LYS A 1 82 ? -9.120 -11.410 14.064 1.00 78.25 82 LYS A CA 1
ATOM 699 C C . LYS A 1 82 ? -10.010 -10.418 14.810 1.00 78.25 82 LYS A C 1
ATOM 701 O O . LYS A 1 82 ? -11.223 -10.562 14.760 1.00 78.25 82 LYS A O 1
ATOM 706 N N . THR A 1 83 ? -9.424 -9.458 15.525 1.00 79.19 83 THR A N 1
ATOM 707 C CA . THR A 1 83 ? -10.155 -8.631 16.504 1.00 79.19 83 THR A CA 1
ATOM 708 C C . THR A 1 83 ? -10.057 -7.131 16.269 1.00 79.19 83 THR A C 1
ATOM 710 O O . THR A 1 83 ? -10.865 -6.394 16.827 1.00 79.19 83 THR A O 1
ATOM 713 N N . ASP A 1 84 ? -9.087 -6.659 15.483 1.00 87.06 84 ASP A N 1
ATOM 714 C CA . ASP A 1 84 ? -8.959 -5.222 15.246 1.00 87.06 84 ASP A CA 1
ATOM 715 C C . ASP A 1 84 ? -9.954 -4.764 14.181 1.00 87.06 84 ASP A C 1
ATOM 717 O O . ASP A 1 84 ? -10.136 -5.402 13.142 1.00 87.06 84 ASP A O 1
ATOM 721 N N . ILE A 1 85 ? -10.558 -3.605 14.434 1.00 93.31 85 ILE A N 1
ATOM 722 C CA . ILE A 1 85 ? -11.341 -2.881 13.440 1.00 93.31 85 ILE A CA 1
ATOM 723 C C . ILE A 1 85 ? -10.358 -2.253 12.458 1.00 93.31 85 ILE A C 1
ATOM 725 O O . ILE A 1 85 ? -9.517 -1.433 12.844 1.00 93.31 85 ILE A O 1
ATOM 729 N N . LEU A 1 86 ? -10.474 -2.654 11.195 1.00 95.75 86 LEU A N 1
ATOM 730 C CA . LEU A 1 86 ? -9.658 -2.138 10.109 1.00 95.75 86 LEU A CA 1
ATOM 731 C C . LEU A 1 86 ? -10.424 -1.077 9.326 1.00 95.75 86 LEU A C 1
ATOM 733 O O . LEU A 1 86 ? -11.618 -1.199 9.061 1.00 95.75 86 LEU A O 1
ATOM 737 N N . LEU A 1 87 ? -9.708 -0.034 8.945 1.00 95.81 87 LEU A N 1
ATOM 738 C CA . LEU A 1 87 ? -10.179 1.107 8.191 1.00 95.81 87 LEU A CA 1
ATOM 739 C C . LEU A 1 87 ? -9.430 1.169 6.861 1.00 95.81 87 LEU A C 1
ATOM 741 O O . LEU A 1 87 ? -8.223 0.949 6.789 1.00 95.81 87 LEU A O 1
ATOM 745 N N . SER A 1 88 ? -10.162 1.493 5.807 1.00 96.31 88 SER A N 1
ATOM 746 C CA . SER A 1 88 ? -9.675 1.690 4.452 1.00 96.31 88 SER A CA 1
ATOM 747 C C . SER A 1 88 ? -9.692 3.174 4.112 1.00 96.31 88 SER A C 1
ATOM 749 O O . SER A 1 88 ? -10.734 3.830 4.229 1.00 96.31 88 SER A O 1
ATOM 751 N N . TRP A 1 89 ? -8.558 3.694 3.647 1.00 96.50 89 TRP A N 1
ATOM 752 C CA . TRP A 1 89 ? -8.409 5.083 3.219 1.00 96.50 89 TRP A CA 1
ATOM 753 C C . TRP A 1 89 ? -7.817 5.174 1.801 1.00 96.50 89 TRP A C 1
ATOM 755 O O . TRP A 1 89 ? -6.913 4.401 1.472 1.00 96.50 89 TRP A O 1
ATOM 765 N N . PRO A 1 90 ? -8.321 6.057 0.918 1.00 96.50 90 PRO A N 1
ATOM 766 C CA . PRO A 1 90 ? -7.810 6.198 -0.444 1.00 96.50 90 PRO A CA 1
ATOM 767 C C . PRO A 1 90 ? -6.396 6.762 -0.487 1.00 96.50 90 PRO A C 1
ATOM 769 O O . PRO A 1 90 ? -6.094 7.721 0.207 1.00 96.50 90 PRO A O 1
ATOM 772 N N . VAL A 1 91 ? -5.559 6.223 -1.375 1.00 96.12 91 VAL A N 1
ATOM 773 C CA . VAL A 1 91 ? -4.227 6.778 -1.653 1.00 96.12 91 VAL A CA 1
ATOM 774 C C . VAL A 1 91 ? -4.012 6.946 -3.153 1.00 96.12 91 VAL A C 1
ATOM 776 O O . VAL A 1 91 ? -4.632 6.263 -3.977 1.00 96.12 91 VAL A O 1
ATOM 779 N N . LYS A 1 92 ? -3.145 7.885 -3.530 1.00 92.12 92 LYS A N 1
ATOM 780 C CA . LYS A 1 92 ? -2.858 8.237 -4.924 1.00 92.12 92 LYS A CA 1
ATOM 781 C C . LYS A 1 92 ? -1.402 7.892 -5.253 1.00 92.12 92 LYS A C 1
ATOM 783 O O . LYS A 1 92 ? -0.506 8.431 -4.610 1.00 92.12 92 LYS A O 1
ATOM 788 N N . PRO A 1 93 ? -1.130 7.127 -6.327 1.00 86.12 93 PRO A N 1
ATOM 789 C CA . PRO A 1 93 ? 0.241 6.894 -6.802 1.00 86.12 93 PRO A CA 1
ATOM 790 C C . PRO A 1 93 ? 1.019 8.170 -7.140 1.00 86.12 93 PRO A C 1
ATOM 792 O O . PRO A 1 93 ? 2.242 8.164 -7.164 1.00 86.12 93 PRO A O 1
ATOM 795 N N . SER A 1 94 ? 0.323 9.287 -7.378 1.00 85.44 94 SER A N 1
ATOM 796 C CA . SER A 1 94 ? 0.954 10.592 -7.585 1.00 85.44 94 SER A CA 1
ATOM 797 C C . SER A 1 94 ? 1.589 11.189 -6.320 1.00 85.44 94 SER A C 1
ATOM 799 O O . SER A 1 94 ? 2.096 12.303 -6.400 1.00 85.44 94 SER A O 1
ATOM 801 N N . GLY A 1 95 ? 1.461 10.545 -5.152 1.00 85.38 95 GLY A N 1
ATOM 802 C CA . GLY A 1 95 ? 1.941 11.058 -3.861 1.00 85.38 95 GLY A CA 1
ATOM 803 C C . GLY A 1 95 ? 1.155 12.261 -3.329 1.00 85.38 95 GLY A C 1
ATOM 804 O O . GLY A 1 95 ? 1.582 12.923 -2.390 1.00 85.38 95 GLY A O 1
ATOM 805 N N . LYS A 1 96 ? 0.009 12.582 -3.943 1.00 90.19 96 LYS A N 1
ATOM 806 C CA . LYS A 1 96 ? -0.847 13.687 -3.498 1.00 90.19 96 LYS A CA 1
ATOM 807 C C . LYS A 1 96 ? -1.799 13.175 -2.433 1.00 90.19 96 LYS A C 1
ATOM 809 O O . LYS A 1 96 ? -2.539 12.234 -2.709 1.00 90.19 96 LYS A O 1
ATOM 814 N N . ILE A 1 97 ? -1.822 13.862 -1.295 1.00 92.44 97 ILE A N 1
ATOM 815 C CA . ILE A 1 97 ? -2.716 13.556 -0.179 1.00 92.44 97 ILE A CA 1
ATOM 816 C C . ILE A 1 97 ? -4.167 13.514 -0.661 1.00 92.44 97 ILE A C 1
ATOM 818 O O . ILE A 1 97 ? -4.639 14.439 -1.339 1.00 92.44 97 ILE A O 1
ATOM 822 N N . TYR A 1 98 ? -4.882 12.448 -0.322 1.00 91.62 98 TYR A N 1
ATOM 823 C CA . TYR A 1 98 ? -6.304 12.370 -0.597 1.00 91.62 98 TYR A CA 1
ATOM 824 C C . TYR A 1 98 ? -7.090 13.300 0.336 1.00 91.62 98 TYR A C 1
ATOM 826 O O . TYR A 1 98 ? -7.033 13.190 1.552 1.00 91.62 98 TYR A O 1
ATOM 834 N N . ILE A 1 99 ? -7.877 14.200 -0.259 1.00 87.12 99 ILE A N 1
ATOM 835 C CA . ILE A 1 99 ? -8.778 15.102 0.479 1.00 87.12 99 ILE A CA 1
ATOM 836 C C . ILE A 1 99 ? -10.237 14.828 0.095 1.00 87.12 99 ILE A C 1
ATOM 838 O O . ILE A 1 99 ? -11.117 14.752 0.946 1.00 87.12 99 ILE A O 1
ATOM 842 N N . LYS A 1 100 ? -10.518 14.717 -1.211 1.00 87.19 100 LYS A N 1
ATOM 843 C CA . LYS A 1 100 ? -11.859 14.481 -1.768 1.00 87.19 100 LYS A CA 1
ATOM 844 C C . LYS A 1 100 ? -11.793 14.050 -3.234 1.00 87.19 100 LYS A C 1
ATOM 846 O O . LYS A 1 100 ? -10.768 14.215 -3.896 1.00 87.19 100 LYS A O 1
ATOM 851 N N . GLY A 1 101 ? -12.928 13.605 -3.771 1.00 87.44 101 GLY A N 1
ATOM 852 C CA . GLY A 1 101 ? -13.105 13.290 -5.191 1.00 87.44 101 GLY A CA 1
ATOM 853 C C . GLY A 1 101 ? -12.966 11.799 -5.477 1.00 87.44 101 GLY A C 1
ATOM 854 O O . GLY A 1 101 ? -13.309 10.974 -4.637 1.00 87.44 101 GLY A O 1
ATOM 855 N N . ASN A 1 102 ? -12.486 11.445 -6.673 1.00 90.94 102 ASN A N 1
ATOM 856 C CA . ASN A 1 102 ? -12.333 10.041 -7.058 1.00 90.94 102 ASN A CA 1
ATOM 857 C C . ASN A 1 102 ? -11.271 9.360 -6.168 1.00 90.94 102 ASN A C 1
ATOM 859 O O . ASN A 1 102 ? -10.097 9.747 -6.251 1.00 90.94 102 ASN A O 1
ATOM 863 N N . PRO A 1 103 ? -11.634 8.340 -5.368 1.00 92.00 103 PRO A N 1
ATOM 864 C CA . PRO A 1 103 ? -10.703 7.671 -4.465 1.00 92.00 103 PRO A CA 1
ATOM 865 C C . PRO A 1 103 ? -9.723 6.735 -5.194 1.00 92.00 103 PRO A C 1
ATOM 867 O O . PRO A 1 103 ? -8.763 6.263 -4.596 1.00 92.00 103 PRO A O 1
ATOM 870 N N . GLY A 1 104 ? -9.922 6.438 -6.481 1.00 93.31 104 GLY A N 1
ATOM 871 C CA . GLY A 1 104 ? -9.097 5.476 -7.218 1.00 93.31 104 GLY A CA 1
ATOM 872 C C . GLY A 1 104 ? -9.188 4.061 -6.637 1.00 93.31 104 GLY A C 1
ATOM 873 O O . GLY A 1 104 ? -10.103 3.764 -5.866 1.00 93.31 104 GLY A O 1
ATOM 874 N N . LYS A 1 105 ? -8.232 3.195 -6.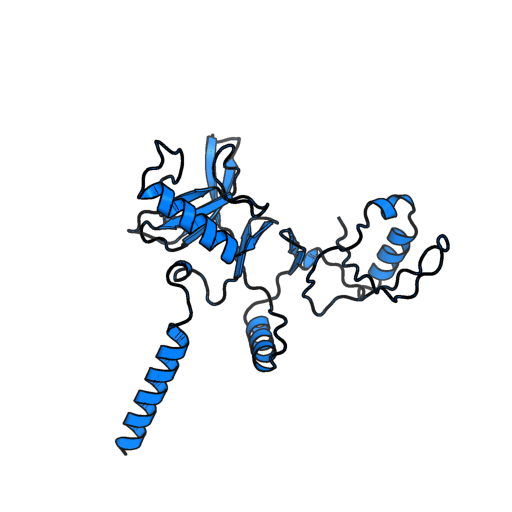991 1.00 95.12 105 LYS A N 1
ATOM 875 C CA . LYS A 1 105 ? -8.213 1.776 -6.587 1.00 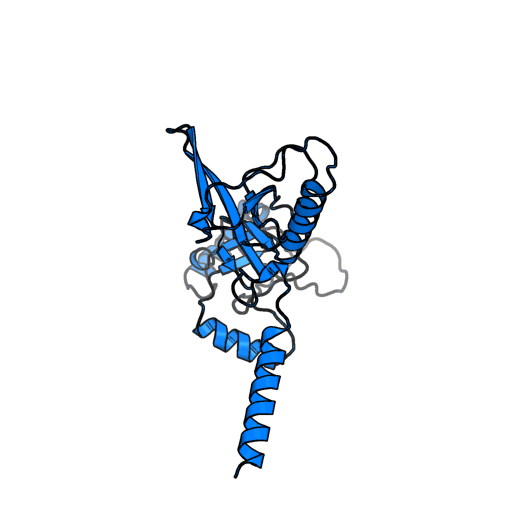95.12 105 LYS A CA 1
ATOM 876 C C . LYS A 1 105 ? -7.256 1.433 -5.443 1.00 95.12 105 LYS A C 1
ATOM 878 O O . LYS A 1 105 ? -7.405 0.382 -4.839 1.00 95.12 105 LYS A O 1
ATOM 883 N N . PHE A 1 106 ? -6.294 2.294 -5.127 1.00 96.62 106 PHE A N 1
ATOM 884 C CA . PHE A 1 106 ? -5.310 2.020 -4.079 1.00 96.62 106 PHE A CA 1
ATOM 885 C C . PHE A 1 106 ? -5.855 2.436 -2.714 1.00 96.62 106 PHE A C 1
ATOM 887 O O . PHE A 1 106 ? -6.464 3.505 -2.572 1.00 96.62 106 PHE A O 1
ATOM 894 N N . ARG A 1 107 ? -5.655 1.593 -1.704 1.00 97.31 107 ARG A N 1
ATOM 895 C CA . ARG A 1 107 ? -6.085 1.850 -0.331 1.00 97.31 107 ARG A CA 1
ATOM 896 C C . ARG A 1 107 ? -4.954 1.565 0.640 1.00 97.31 107 ARG A C 1
ATOM 898 O O . ARG A 1 107 ? -4.303 0.528 0.534 1.00 97.31 107 ARG A O 1
ATOM 905 N N . ILE A 1 108 ? -4.774 2.447 1.613 1.00 97.44 108 ILE A N 1
ATOM 906 C CA . ILE A 1 108 ? -4.055 2.109 2.839 1.00 97.44 108 ILE A CA 1
ATOM 907 C C . ILE A 1 108 ? -5.045 1.496 3.826 1.00 97.44 108 ILE A C 1
ATOM 909 O O . ILE A 1 108 ? -6.181 1.964 3.948 1.00 97.44 108 ILE A O 1
ATOM 913 N N . ILE A 1 109 ? -4.619 0.422 4.484 1.00 97.81 109 ILE A N 1
ATOM 914 C CA . ILE A 1 109 ? -5.383 -0.261 5.519 1.00 97.81 109 ILE A CA 1
ATOM 915 C C . ILE A 1 109 ? -4.716 0.022 6.856 1.00 97.81 109 ILE A C 1
ATOM 917 O O . ILE A 1 109 ? -3.541 -0.294 7.061 1.00 97.81 109 ILE A O 1
ATOM 921 N N . ILE A 1 110 ? -5.474 0.632 7.757 1.00 96.88 110 ILE A N 1
ATOM 922 C CA . ILE A 1 110 ? -5.023 1.024 9.090 1.00 96.88 110 ILE A CA 1
ATOM 923 C C . ILE A 1 110 ? -5.974 0.449 10.130 1.00 96.88 110 ILE A C 1
ATOM 925 O O . ILE A 1 110 ? -7.156 0.285 9.850 1.00 96.88 110 ILE A O 1
ATOM 929 N N . ASN A 1 111 ? -5.500 0.135 11.328 1.00 95.06 111 ASN A N 1
ATOM 930 C CA . ASN A 1 111 ? -6.415 -0.153 12.430 1.00 95.06 111 ASN A CA 1
ATOM 931 C C . ASN A 1 111 ? -6.855 1.144 13.130 1.00 95.06 111 ASN A C 1
ATOM 933 O O . ASN A 1 111 ? -6.260 2.208 12.948 1.00 95.06 111 ASN A O 1
ATOM 937 N N . ILE A 1 112 ? -7.870 1.054 13.990 1.00 93.62 112 ILE A N 1
ATOM 938 C CA . ILE A 1 112 ? -8.365 2.196 14.787 1.00 93.62 112 ILE A CA 1
ATOM 939 C C . ILE A 1 112 ? -7.334 2.785 15.769 1.00 93.62 112 ILE A C 1
ATOM 941 O O . ILE A 1 112 ? -7.578 3.831 16.361 1.00 93.62 112 ILE A O 1
ATOM 945 N N . ARG A 1 113 ? -6.180 2.130 15.958 1.00 93.06 113 ARG A N 1
ATOM 946 C CA . ARG A 1 113 ? -5.056 2.642 16.759 1.00 93.06 113 ARG A CA 1
ATOM 947 C C . ARG A 1 113 ? -4.076 3.472 15.921 1.00 93.06 113 ARG A C 1
ATOM 949 O O . ARG A 1 113 ? -3.085 3.958 16.455 1.00 93.06 113 ARG A O 1
ATOM 956 N N . GLY A 1 114 ? -4.318 3.624 14.618 1.00 92.12 114 GLY A N 1
ATOM 957 C CA . GLY A 1 114 ? -3.435 4.346 13.701 1.00 92.12 114 GLY A CA 1
ATOM 958 C C . GLY A 1 114 ? -2.203 3.551 13.259 1.00 92.12 114 GLY A C 1
ATOM 959 O O . GLY A 1 114 ? -1.217 4.145 12.817 1.00 92.12 114 GLY A O 1
ATOM 960 N N . GLN A 1 115 ? -2.241 2.223 13.379 1.00 94.75 115 GLN A N 1
ATOM 961 C CA . GLN A 1 115 ? -1.185 1.328 12.907 1.00 94.75 115 GLN A CA 1
ATOM 962 C C . GLN A 1 115 ? -1.470 0.918 11.462 1.00 94.75 115 GLN A C 1
ATOM 964 O O . GLN A 1 115 ? -2.603 0.585 11.116 1.00 94.75 115 GLN A O 1
ATOM 969 N N . ILE A 1 116 ? -0.445 0.961 10.617 1.00 95.94 116 ILE A N 1
ATOM 970 C CA . ILE A 1 116 ? -0.508 0.608 9.202 1.00 95.94 116 ILE A CA 1
ATOM 971 C C . ILE A 1 116 ? -0.426 -0.912 9.096 1.00 95.94 116 ILE A C 1
ATOM 973 O O . ILE A 1 116 ? 0.608 -1.514 9.374 1.00 95.94 116 ILE A O 1
ATOM 977 N N . MET A 1 117 ? -1.521 -1.529 8.662 1.00 95.31 117 MET A N 1
ATOM 978 C CA . MET A 1 117 ? -1.576 -2.972 8.410 1.00 95.31 117 MET A CA 1
ATOM 979 C C . MET A 1 117 ? -0.973 -3.316 7.044 1.00 95.31 117 MET A C 1
ATOM 981 O O . MET A 1 117 ? -0.439 -4.404 6.834 1.00 95.31 117 MET A O 1
ATOM 985 N N . GLY A 1 118 ? -1.068 -2.377 6.103 1.00 95.38 118 GLY A N 1
ATOM 986 C CA . GLY A 1 118 ? -0.458 -2.444 4.783 1.00 95.38 118 GLY A CA 1
ATOM 987 C C . GLY A 1 118 ? -1.277 -1.683 3.749 1.00 95.38 118 GLY A C 1
ATOM 988 O O . GLY A 1 118 ? -2.080 -0.811 4.081 1.00 95.38 118 GLY A O 1
ATOM 989 N N . MET A 1 119 ? -1.079 -2.025 2.480 1.00 96.94 119 MET A N 1
ATOM 990 C CA . MET A 1 119 ? -1.811 -1.440 1.359 1.00 96.94 119 MET A CA 1
ATOM 991 C C . MET A 1 119 ? -2.462 -2.525 0.512 1.00 96.94 119 MET A C 1
ATOM 993 O O . MET A 1 119 ? -1.971 -3.654 0.449 1.00 96.94 119 MET A O 1
ATOM 997 N N . VAL A 1 120 ? -3.565 -2.169 -0.139 1.00 97.31 120 VAL A N 1
ATOM 998 C CA . VAL A 1 120 ? -4.277 -3.044 -1.070 1.00 97.31 120 VAL A CA 1
ATOM 999 C C . VAL A 1 120 ? -4.657 -2.306 -2.345 1.00 97.31 120 VAL A C 1
ATOM 1001 O O . VAL A 1 120 ? -4.846 -1.084 -2.357 1.00 97.31 120 VAL A O 1
ATOM 1004 N N . VAL A 1 121 ? -4.822 -3.075 -3.413 1.00 96.75 121 VAL A N 1
ATOM 1005 C CA . VAL A 1 121 ? -5.435 -2.639 -4.663 1.00 96.75 121 VAL A CA 1
ATOM 1006 C C . VAL A 1 121 ? -6.820 -3.255 -4.759 1.00 96.75 121 VAL A C 1
ATOM 1008 O O . VAL A 1 121 ? -6.993 -4.455 -4.563 1.00 96.75 121 VAL A O 1
ATOM 1011 N N . ILE A 1 122 ? -7.814 -2.422 -5.054 1.00 94.75 122 ILE A N 1
ATOM 1012 C CA . ILE A 1 122 ? -9.161 -2.882 -5.368 1.00 94.75 122 ILE A CA 1
ATOM 1013 C C . ILE A 1 122 ? -9.156 -3.464 -6.779 1.00 94.75 122 ILE A C 1
ATOM 1015 O O . ILE A 1 122 ? -8.928 -2.736 -7.751 1.00 94.75 122 ILE A O 1
ATOM 1019 N N . VAL A 1 123 ? -9.467 -4.751 -6.878 1.00 92.25 123 VAL A N 1
ATOM 1020 C CA . VAL A 1 123 ? -9.656 -5.471 -8.134 1.00 92.25 123 VAL A CA 1
ATOM 1021 C C . VAL A 1 123 ? -11.158 -5.667 -8.334 1.00 92.25 123 VAL A C 1
ATOM 1023 O O . VAL A 1 123 ? -11.862 -6.156 -7.449 1.00 92.25 123 VAL A O 1
ATOM 1026 N N . HIS A 1 124 ? -11.661 -5.216 -9.481 1.00 85.75 124 HIS A N 1
ATOM 1027 C CA . HIS A 1 124 ? -13.058 -5.409 -9.860 1.00 85.75 124 HIS A CA 1
ATOM 1028 C C . HIS A 1 124 ? -13.122 -6.628 -10.777 1.00 85.75 124 HIS A C 1
ATOM 1030 O O . HIS A 1 124 ? -12.438 -6.660 -11.797 1.00 85.75 124 HIS A O 1
ATOM 1036 N N . ASP A 1 125 ? -13.894 -7.637 -10.379 1.00 80.00 125 ASP A N 1
ATOM 1037 C CA . ASP A 1 125 ? -14.248 -8.759 -11.248 1.00 80.00 125 ASP A CA 1
ATOM 1038 C C . ASP A 1 125 ? -15.555 -8.390 -11.964 1.00 80.00 125 ASP A C 1
ATOM 1040 O O . ASP A 1 125 ? -16.638 -8.450 -11.363 1.00 80.00 125 ASP A O 1
ATOM 1044 N N . ASP A 1 126 ? -15.429 -7.936 -13.216 1.00 70.75 126 ASP A N 1
ATOM 1045 C CA . ASP A 1 126 ? -16.533 -7.417 -14.038 1.00 70.75 126 ASP A CA 1
ATOM 1046 C C . ASP A 1 126 ? -17.665 -8.447 -14.214 1.00 70.75 126 ASP A C 1
ATOM 1048 O O . ASP A 1 126 ? -18.830 -8.072 -14.345 1.00 70.75 126 ASP A O 1
ATOM 1052 N N . ASP A 1 127 ? -17.359 -9.744 -14.114 1.00 71.12 127 ASP A N 1
ATOM 1053 C CA . ASP A 1 127 ? -18.330 -10.820 -14.323 1.00 71.12 127 ASP A CA 1
ATOM 1054 C C . ASP A 1 127 ? -19.180 -11.133 -13.079 1.00 71.12 127 ASP A C 1
ATOM 1056 O O . ASP A 1 127 ? -20.203 -11.815 -13.178 1.00 71.12 127 ASP A O 1
ATOM 1060 N N . LYS A 1 128 ? -18.777 -10.678 -11.883 1.00 69.12 128 LYS A N 1
ATOM 1061 C CA . LYS A 1 128 ? -19.386 -11.129 -10.611 1.00 69.12 128 LYS A CA 1
ATOM 1062 C C . LYS A 1 128 ? -19.890 -10.019 -9.703 1.00 69.12 128 LYS A C 1
ATOM 1064 O O . LYS A 1 128 ? -20.374 -10.331 -8.614 1.00 69.12 128 LYS A O 1
ATOM 1069 N N . ASN A 1 129 ? -19.763 -8.746 -10.096 1.00 73.69 129 ASN A N 1
ATOM 1070 C CA . ASN A 1 129 ? -20.013 -7.591 -9.217 1.00 73.69 129 ASN A CA 1
ATOM 1071 C C . ASN A 1 129 ? -19.329 -7.741 -7.842 1.00 73.69 129 ASN A C 1
ATOM 1073 O O . ASN A 1 129 ? -19.805 -7.225 -6.828 1.00 73.69 129 ASN A O 1
ATOM 1077 N N . LYS A 1 130 ? -18.225 -8.496 -7.792 1.00 81.00 130 LYS A N 1
ATOM 1078 C CA . LYS A 1 130 ? -17.515 -8.817 -6.562 1.00 81.00 130 LYS A CA 1
ATOM 1079 C C . LYS A 1 130 ? -16.258 -7.973 -6.516 1.00 81.00 130 LYS A C 1
ATOM 1081 O O . LYS A 1 130 ? -15.423 -8.025 -7.416 1.00 81.00 130 LYS A O 1
ATOM 1086 N N . VAL A 1 131 ? -16.131 -7.212 -5.439 1.00 85.88 131 VAL A N 1
ATOM 1087 C CA . VAL A 1 131 ? -14.910 -6.477 -5.137 1.00 85.88 131 VAL A CA 1
ATOM 1088 C C . VAL A 1 131 ? -13.954 -7.428 -4.427 1.00 85.88 131 VAL A C 1
ATOM 1090 O O . VAL A 1 131 ? -14.327 -8.048 -3.430 1.00 85.88 131 VAL A O 1
ATOM 1093 N N . SER A 1 132 ? -12.738 -7.563 -4.947 1.00 91.12 132 SER A N 1
ATOM 1094 C CA . SER A 1 132 ? -11.645 -8.274 -4.288 1.00 91.12 132 SER A CA 1
ATOM 1095 C C . SER A 1 132 ? -10.476 -7.328 -4.027 1.00 91.12 132 SER A C 1
ATOM 1097 O O . SER A 1 132 ? -10.388 -6.230 -4.586 1.00 91.12 132 SER A O 1
ATOM 1099 N N . PHE A 1 133 ? -9.595 -7.734 -3.119 1.00 94.25 133 PHE A N 1
ATOM 1100 C CA . PHE A 1 133 ? -8.451 -6.936 -2.708 1.00 94.25 133 PHE A CA 1
ATOM 1101 C C . PHE A 1 133 ? -7.168 -7.724 -2.933 1.00 94.25 133 PHE A C 1
ATOM 1103 O O . PHE A 1 133 ? -7.013 -8.836 -2.432 1.00 94.25 133 PHE A O 1
ATOM 1110 N N . GLU A 1 134 ? -6.230 -7.126 -3.658 1.00 94.88 134 GLU A N 1
ATOM 1111 C CA . GLU A 1 134 ? -4.875 -7.647 -3.787 1.00 94.88 134 GLU A CA 1
ATOM 1112 C C . GLU A 1 134 ? -3.957 -6.913 -2.812 1.00 94.88 134 GLU A C 1
ATOM 1114 O O . GLU A 1 134 ? -3.916 -5.682 -2.784 1.00 94.88 134 GLU A O 1
ATOM 1119 N N . LYS A 1 135 ? -3.210 -7.661 -1.995 1.00 94.69 135 LYS A N 1
ATOM 1120 C CA . LYS A 1 135 ? -2.273 -7.080 -1.033 1.00 94.69 135 LYS A CA 1
ATOM 1121 C C . LYS A 1 135 ? -1.027 -6.564 -1.748 1.00 94.69 135 LYS A C 1
ATOM 1123 O O . LYS A 1 135 ? -0.349 -7.311 -2.450 1.00 94.69 135 LYS A O 1
ATOM 1128 N N . CYS A 1 136 ? -0.681 -5.307 -1.499 1.00 93.88 136 CYS A N 1
ATOM 1129 C CA . CYS A 1 136 ? 0.579 -4.751 -1.964 1.00 93.88 136 CYS A CA 1
ATOM 1130 C C . CYS A 1 136 ? 1.752 -5.357 -1.193 1.00 93.88 136 CYS A C 1
ATOM 1132 O O . CYS A 1 136 ? 1.660 -5.638 0.007 1.00 93.88 136 CYS A O 1
ATOM 1134 N N . LYS A 1 137 ? 2.882 -5.529 -1.875 1.00 90.12 137 LYS A N 1
ATOM 1135 C CA . LYS A 1 137 ? 4.084 -6.106 -1.275 1.00 90.12 137 LYS A CA 1
ATOM 1136 C C . LYS A 1 137 ? 4.836 -5.013 -0.510 1.00 90.12 137 LYS A C 1
ATOM 1138 O O . LYS A 1 137 ? 5.200 -4.019 -1.139 1.00 90.12 137 LYS A O 1
ATOM 1143 N N . PRO A 1 138 ? 5.081 -5.149 0.804 1.00 89.75 138 PRO A N 1
ATOM 1144 C CA . PRO A 1 138 ? 6.025 -4.270 1.482 1.00 89.75 138 PRO A CA 1
ATOM 1145 C C . PRO A 1 138 ? 7.413 -4.489 0.874 1.00 89.75 138 PRO A C 1
ATOM 1147 O O . PRO A 1 138 ? 7.809 -5.625 0.602 1.00 89.75 138 PRO A O 1
ATOM 1150 N N . VAL A 1 139 ? 8.127 -3.402 0.618 1.00 85.19 139 VAL A N 1
ATOM 1151 C CA . VAL A 1 139 ? 9.451 -3.428 -0.002 1.00 85.19 139 VAL A CA 1
ATOM 1152 C C . VAL A 1 139 ? 10.431 -2.572 0.788 1.00 85.19 139 VAL A C 1
ATOM 1154 O O . VAL A 1 139 ? 10.056 -1.665 1.536 1.00 85.19 139 VAL A O 1
ATOM 1157 N N . ARG A 1 140 ? 11.708 -2.879 0.586 1.00 79.44 140 ARG A N 1
ATOM 1158 C CA . ARG A 1 140 ? 12.846 -2.113 1.073 1.00 79.44 140 ARG A CA 1
ATOM 1159 C C . ARG A 1 140 ? 13.712 -1.747 -0.127 1.00 79.44 140 ARG A C 1
ATOM 1161 O O . ARG A 1 140 ? 13.973 -2.599 -0.973 1.00 79.44 140 ARG A O 1
ATOM 1168 N N . SER A 1 141 ? 14.148 -0.497 -0.204 1.00 70.56 141 SER A N 1
ATOM 1169 C CA . SER A 1 141 ? 15.209 -0.085 -1.124 1.00 70.56 141 SER A CA 1
ATOM 1170 C C . SER A 1 141 ? 16.558 -0.244 -0.439 1.00 70.56 141 SER A C 1
ATOM 1172 O O . SER A 1 141 ? 16.675 0.023 0.760 1.00 70.56 141 SER A O 1
ATOM 1174 N N . SER A 1 142 ? 17.569 -0.653 -1.204 1.00 64.62 142 SER A N 1
ATOM 1175 C CA . SER A 1 142 ? 18.958 -0.487 -0.787 1.00 64.62 142 SER A CA 1
ATOM 1176 C C . SER A 1 142 ? 19.202 1.004 -0.585 1.00 64.62 142 SER A C 1
ATOM 1178 O O . SER A 1 142 ? 18.787 1.823 -1.414 1.00 64.62 142 SER A O 1
ATOM 1180 N N . VAL A 1 143 ? 19.784 1.371 0.546 1.00 58.97 143 VAL A N 1
ATOM 1181 C CA . VAL A 1 143 ? 20.101 2.768 0.831 1.00 58.97 143 VAL A CA 1
ATOM 1182 C C . VAL A 1 143 ? 21.558 2.954 0.438 1.00 58.97 143 VAL A C 1
ATOM 1184 O O . VAL A 1 143 ? 22.421 2.226 0.910 1.00 58.97 143 VAL A O 1
ATOM 1187 N N . ALA A 1 144 ? 21.841 3.914 -0.442 1.00 50.19 144 ALA A N 1
ATOM 1188 C CA . ALA A 1 144 ? 23.210 4.323 -0.752 1.00 50.19 144 ALA A CA 1
ATOM 1189 C C . ALA A 1 144 ? 23.758 5.223 0.370 1.00 50.19 144 ALA A C 1
ATOM 1191 O O . ALA A 1 144 ? 24.201 6.339 0.118 1.00 50.19 144 ALA A O 1
ATOM 1192 N N . GLU A 1 145 ? 23.633 4.796 1.625 1.00 46.78 145 GLU A N 1
ATOM 1193 C CA . GLU A 1 145 ? 24.247 5.524 2.727 1.00 46.78 145 GLU A CA 1
ATOM 1194 C C . GLU A 1 145 ? 25.763 5.335 2.616 1.00 46.78 145 GLU A C 1
ATOM 1196 O O . GLU A 1 145 ? 26.259 4.216 2.501 1.00 46.78 145 GLU A O 1
ATOM 1201 N N . GLU A 1 146 ? 26.510 6.441 2.643 1.00 48.16 146 GLU A N 1
ATOM 1202 C CA . GLU A 1 146 ? 27.984 6.467 2.596 1.00 48.16 146 GLU A CA 1
ATOM 1203 C C . GLU A 1 146 ? 28.644 5.779 3.810 1.00 48.16 146 GLU A C 1
ATOM 1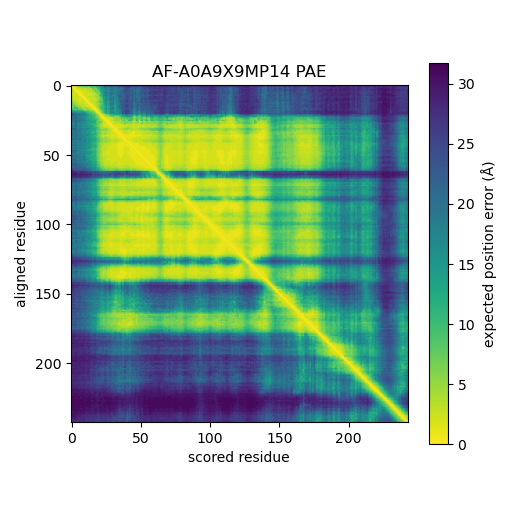205 O O . GLU A 1 146 ? 29.868 5.759 3.945 1.00 48.16 146 GLU A O 1
ATOM 1210 N N . ASP A 1 147 ? 27.845 5.201 4.706 1.00 53.19 147 ASP A N 1
ATOM 1211 C CA . ASP A 1 147 ? 28.306 4.515 5.895 1.00 53.19 147 ASP A CA 1
ATOM 1212 C C . ASP A 1 147 ? 28.609 3.041 5.576 1.00 53.19 147 ASP A C 1
ATOM 1214 O O . ASP A 1 147 ? 27.729 2.262 5.197 1.00 53.19 147 ASP A O 1
ATOM 1218 N N . PHE A 1 148 ? 29.872 2.638 5.735 1.00 54.78 148 PHE A N 1
ATOM 1219 C CA . PHE A 1 148 ? 30.392 1.296 5.425 1.00 54.78 148 PHE A CA 1
ATOM 1220 C C . PHE A 1 148 ? 29.600 0.167 6.114 1.00 54.78 148 PHE A C 1
ATOM 1222 O O . PHE A 1 148 ? 29.513 -0.957 5.617 1.00 54.78 148 PHE A O 1
ATOM 1229 N N . THR A 1 149 ? 28.984 0.476 7.257 1.00 54.06 149 THR A N 1
ATOM 1230 C CA . THR A 1 149 ? 28.130 -0.446 8.012 1.00 54.06 149 THR A CA 1
ATOM 1231 C C . THR A 1 149 ? 26.793 -0.737 7.321 1.00 54.06 149 THR A C 1
ATOM 1233 O O . THR A 1 149 ? 26.295 -1.861 7.420 1.00 54.06 149 THR A O 1
ATOM 1236 N N . SER A 1 150 ? 26.236 0.228 6.581 1.00 55.19 150 SER A N 1
ATOM 1237 C CA . SER A 1 150 ? 24.991 0.073 5.818 1.00 55.19 150 SER A CA 1
ATOM 1238 C C . SER A 1 150 ? 25.182 -0.851 4.611 1.00 55.19 150 SER A C 1
ATOM 1240 O O . SER A 1 150 ? 24.364 -1.742 4.393 1.00 55.19 150 SER A O 1
ATOM 1242 N N . SER A 1 151 ? 26.321 -0.725 3.921 1.00 55.47 151 SER A N 1
ATOM 1243 C CA . SER A 1 151 ? 26.710 -1.544 2.766 1.00 55.47 151 SER A CA 1
ATOM 1244 C C . SER A 1 151 ? 26.848 -3.029 3.125 1.00 55.47 151 SER A C 1
ATOM 1246 O O . SER A 1 151 ? 26.248 -3.884 2.479 1.00 55.47 151 SER A O 1
ATOM 1248 N N . LEU A 1 152 ? 27.541 -3.343 4.227 1.00 58.62 152 LEU A N 1
ATOM 1249 C CA . LEU A 1 152 ? 27.685 -4.717 4.734 1.00 58.62 152 LEU A CA 1
ATOM 1250 C C . LEU A 1 152 ? 26.347 -5.337 5.157 1.00 58.62 152 LEU A C 1
ATOM 1252 O O . LEU A 1 152 ? 26.111 -6.529 4.954 1.00 58.62 152 LEU A O 1
ATOM 1256 N N . LEU A 1 153 ? 25.466 -4.535 5.760 1.00 59.12 153 LEU A N 1
ATOM 1257 C CA . LEU A 1 153 ? 24.114 -4.964 6.104 1.00 59.12 153 LEU A CA 1
ATOM 1258 C C . LEU A 1 153 ? 23.296 -5.228 4.842 1.00 59.12 153 LEU A C 1
ATOM 1260 O O . LEU A 1 153 ? 22.655 -6.270 4.761 1.00 59.12 153 LEU A O 1
ATOM 1264 N N . ASP A 1 154 ? 23.320 -4.331 3.865 1.00 58.66 154 ASP A N 1
ATOM 1265 C CA . ASP A 1 154 ? 22.586 -4.498 2.613 1.00 58.66 154 ASP A CA 1
ATOM 1266 C C . ASP A 1 154 ? 23.100 -5.699 1.805 1.00 58.66 154 ASP A C 1
ATOM 1268 O O . ASP A 1 154 ? 22.284 -6.436 1.256 1.00 58.66 154 ASP A O 1
ATOM 1272 N N . GLU A 1 155 ? 24.401 -5.996 1.836 1.00 58.94 155 GLU A N 1
ATOM 1273 C CA . GLU A 1 155 ? 24.973 -7.224 1.272 1.00 58.94 155 GLU A CA 1
ATOM 1274 C C . GLU A 1 155 ? 24.426 -8.475 1.987 1.00 58.94 155 GLU A C 1
ATOM 1276 O O . GLU A 1 155 ? 23.878 -9.370 1.341 1.00 58.94 155 GLU A O 1
ATOM 1281 N N . TYR A 1 156 ? 24.444 -8.511 3.324 1.00 60.16 156 TYR A N 1
ATOM 1282 C CA . TYR A 1 156 ? 23.879 -9.623 4.107 1.00 60.16 156 TYR A CA 1
ATOM 1283 C C . TYR A 1 156 ? 22.368 -9.798 3.901 1.00 60.16 156 TYR A C 1
ATOM 1285 O O . TYR A 1 156 ? 21.856 -10.918 3.862 1.00 60.16 156 TYR A O 1
ATOM 1293 N N . TRP A 1 157 ? 21.640 -8.690 3.763 1.00 59.53 157 TRP A N 1
ATOM 1294 C CA . TRP A 1 157 ? 20.211 -8.697 3.474 1.00 59.53 157 TRP A CA 1
ATOM 1295 C C . TRP A 1 157 ? 19.932 -9.138 2.040 1.00 59.53 157 TRP A C 1
ATOM 1297 O O . TRP A 1 157 ? 18.982 -9.883 1.847 1.00 59.53 157 TRP A O 1
ATOM 1307 N N . SER A 1 158 ? 20.757 -8.766 1.059 1.00 59.41 158 SER A N 1
ATOM 1308 C CA . SER A 1 158 ? 20.616 -9.208 -0.336 1.00 59.41 158 SER A CA 1
ATOM 1309 C C . SER A 1 158 ? 20.797 -10.723 -0.494 1.00 59.41 158 SER A C 1
ATOM 1311 O O . SER A 1 158 ? 20.149 -11.345 -1.336 1.00 59.41 158 SER A O 1
ATOM 1313 N N . LEU A 1 159 ? 21.610 -11.334 0.377 1.00 59.16 159 LEU A N 1
ATOM 1314 C CA . LEU A 1 159 ? 21.763 -12.788 0.475 1.00 59.16 159 LEU A CA 1
ATOM 1315 C C . LEU A 1 159 ? 20.509 -13.470 1.039 1.00 59.16 159 LEU A C 1
ATOM 1317 O O . LEU A 1 159 ? 20.189 -14.590 0.646 1.00 59.16 159 LEU A O 1
ATOM 1321 N N . ALA A 1 160 ? 19.797 -12.808 1.956 1.00 54.19 160 ALA A N 1
ATOM 1322 C CA . ALA A 1 160 ? 18.577 -13.333 2.569 1.00 54.19 160 ALA A CA 1
ATOM 1323 C C . ALA A 1 160 ? 17.295 -12.968 1.790 1.00 54.19 160 ALA A C 1
ATOM 1325 O O . ALA A 1 160 ? 16.298 -13.686 1.872 1.00 54.19 160 ALA A O 1
ATOM 1326 N N . TYR A 1 161 ? 17.315 -11.874 1.026 1.00 60.44 161 TYR A N 1
ATOM 1327 C CA . TYR A 1 161 ? 16.176 -11.310 0.308 1.00 60.44 161 TYR A CA 1
ATOM 1328 C C . TYR A 1 161 ? 16.621 -10.850 -1.086 1.00 60.44 161 TYR A C 1
ATOM 1330 O O . TYR A 1 161 ? 17.332 -9.851 -1.204 1.00 60.44 161 TYR A O 1
ATOM 1338 N N . PRO A 1 162 ? 16.195 -11.540 -2.156 1.00 63.41 162 PRO A N 1
ATOM 1339 C CA . PRO A 1 162 ? 16.664 -11.245 -3.501 1.00 63.41 162 PRO A CA 1
ATOM 1340 C C . PRO A 1 162 ? 16.205 -9.861 -3.978 1.00 63.41 162 PRO A C 1
ATOM 1342 O O . PRO A 1 162 ? 15.064 -9.443 -3.747 1.00 63.41 162 PRO A O 1
ATOM 1345 N N . THR A 1 163 ? 17.084 -9.172 -4.710 1.00 68.56 163 THR A N 1
ATOM 1346 C CA . THR A 1 163 ? 16.735 -7.949 -5.440 1.00 68.56 163 THR A CA 1
ATOM 1347 C C . THR A 1 163 ? 15.686 -8.272 -6.494 1.00 68.56 163 THR A C 1
ATOM 1349 O O . THR A 1 163 ? 15.931 -9.023 -7.435 1.00 68.56 163 THR A O 1
ATOM 1352 N N . ASN A 1 164 ? 14.504 -7.678 -6.352 1.00 68.75 164 ASN A N 1
ATOM 1353 C CA . ASN A 1 164 ? 13.376 -7.998 -7.223 1.00 68.75 164 ASN A CA 1
ATOM 1354 C C . ASN A 1 164 ? 13.296 -7.086 -8.459 1.00 68.75 164 ASN A C 1
ATOM 1356 O O . ASN A 1 164 ? 12.637 -7.433 -9.436 1.00 68.75 164 ASN A O 1
ATOM 1360 N N . GLY A 1 165 ? 13.919 -5.905 -8.437 1.00 74.69 165 GLY A N 1
ATOM 1361 C CA . GLY A 1 165 ? 13.861 -4.949 -9.543 1.00 74.69 165 GLY A CA 1
ATOM 1362 C C . GLY A 1 165 ? 14.357 -3.555 -9.171 1.00 74.69 165 GLY A C 1
ATOM 1363 O O . GLY A 1 165 ? 14.984 -3.371 -8.132 1.00 74.69 165 GLY A O 1
ATOM 1364 N N . PHE A 1 166 ? 14.039 -2.580 -10.018 1.00 75.00 166 PHE A N 1
ATOM 1365 C CA . PHE A 1 166 ? 14.476 -1.190 -9.912 1.00 75.00 166 PHE A CA 1
ATOM 1366 C C . PHE A 1 166 ? 13.282 -0.244 -9.796 1.00 75.00 166 PHE A C 1
ATOM 1368 O O . PHE A 1 166 ? 12.180 -0.546 -10.256 1.00 75.00 166 PHE A O 1
ATOM 1375 N N . ARG A 1 167 ? 13.504 0.932 -9.206 1.00 70.19 167 ARG A N 1
ATOM 1376 C CA . ARG A 1 167 ? 12.503 1.998 -9.107 1.00 70.19 167 ARG A CA 1
ATOM 1377 C C . ARG A 1 167 ? 12.999 3.250 -9.824 1.00 70.19 167 ARG A C 1
ATOM 1379 O O . ARG A 1 167 ? 14.132 3.663 -9.613 1.00 70.19 167 ARG A O 1
ATOM 1386 N N . CYS A 1 168 ? 12.131 3.887 -10.605 1.00 69.44 168 CYS A N 1
ATOM 1387 C CA . CYS A 1 168 ? 12.339 5.231 -11.142 1.00 69.44 168 CYS A CA 1
ATOM 1388 C C . CYS A 1 168 ? 11.157 6.117 -10.731 1.00 69.44 168 CYS A C 1
ATOM 1390 O O . CYS A 1 168 ? 10.027 5.903 -11.174 1.00 69.44 168 CYS A O 1
ATOM 1392 N N . GLY A 1 169 ? 11.393 7.099 -9.856 1.00 73.56 169 GLY A N 1
ATOM 1393 C CA . GLY A 1 169 ? 10.311 7.877 -9.243 1.00 73.56 169 GLY A CA 1
ATOM 1394 C C . GLY A 1 169 ? 9.344 6.972 -8.468 1.00 73.56 169 GLY A C 1
ATOM 1395 O O . GLY A 1 169 ? 9.771 6.225 -7.590 1.00 73.56 169 GLY A O 1
ATOM 1396 N N . SER A 1 170 ? 8.053 7.006 -8.813 1.00 71.38 170 SER A N 1
ATOM 1397 C CA . SER A 1 170 ? 7.021 6.115 -8.259 1.00 71.38 170 SER A CA 1
ATOM 1398 C C . SER A 1 170 ? 6.805 4.832 -9.069 1.00 71.38 170 SER A C 1
ATOM 1400 O O . SER A 1 170 ? 5.938 4.038 -8.721 1.00 71.38 170 SER A O 1
ATOM 1402 N N . LYS A 1 171 ? 7.558 4.598 -10.150 1.00 77.81 171 LYS A N 1
ATOM 1403 C CA . LYS A 1 171 ? 7.385 3.420 -11.011 1.00 77.81 171 LYS A CA 1
ATOM 1404 C C . LYS A 1 171 ? 8.393 2.335 -10.681 1.00 77.81 171 LYS A C 1
ATOM 1406 O O . LYS A 1 171 ? 9.582 2.611 -10.532 1.00 77.81 171 LYS A O 1
ATOM 1411 N N . TYR A 1 172 ? 7.910 1.103 -10.604 1.00 78.00 172 TYR A N 1
ATOM 1412 C CA . TYR A 1 172 ? 8.719 -0.087 -10.393 1.00 78.00 172 TYR A CA 1
ATOM 1413 C C . TYR A 1 172 ? 8.873 -0.898 -11.679 1.00 78.00 172 TYR A C 1
ATOM 1415 O O . TYR A 1 172 ? 7.922 -1.068 -12.442 1.00 78.00 172 TYR A O 1
ATOM 1423 N N . PHE A 1 173 ? 10.071 -1.441 -11.868 1.00 76.75 173 PHE A N 1
ATOM 1424 C CA . PHE A 1 173 ? 10.458 -2.267 -12.999 1.00 76.75 173 PHE A CA 1
ATOM 1425 C C . PHE A 1 173 ? 11.062 -3.572 -12.475 1.00 76.75 173 PHE A C 1
ATOM 1427 O O . PHE A 1 173 ? 12.090 -3.529 -11.794 1.00 76.75 173 PHE A O 1
ATOM 1434 N N . PRO A 1 174 ? 10.463 -4.737 -12.763 1.00 75.12 174 PRO A N 1
ATOM 1435 C CA . PRO A 1 174 ? 11.017 -6.012 -12.334 1.00 75.12 174 PRO A CA 1
ATOM 1436 C C . PRO A 1 174 ? 12.365 -6.267 -13.011 1.00 75.12 174 PRO A C 1
ATOM 1438 O O . PRO A 1 174 ? 12.588 -5.862 -14.154 1.00 75.12 174 PRO A O 1
ATOM 1441 N N . LEU A 1 175 ? 13.248 -6.995 -12.327 1.00 73.25 175 LEU A N 1
ATOM 1442 C CA . LEU A 1 175 ? 14.579 -7.329 -12.840 1.00 73.25 175 LEU A CA 1
ATOM 1443 C C . LEU A 1 175 ? 14.514 -8.024 -14.212 1.00 73.25 175 LEU A C 1
ATOM 1445 O O . LEU A 1 175 ? 15.349 -7.772 -15.071 1.00 73.25 175 LEU A O 1
ATOM 1449 N N . SER A 1 176 ? 13.472 -8.824 -14.457 1.00 67.50 176 SER A N 1
ATOM 1450 C CA . SER A 1 176 ? 13.233 -9.505 -15.737 1.00 67.50 176 SER A CA 1
ATOM 1451 C C . SER A 1 176 ? 12.978 -8.570 -16.925 1.00 67.50 176 SER A C 1
ATOM 1453 O O . SER A 1 176 ? 13.208 -8.969 -18.065 1.00 67.50 176 SER A O 1
ATOM 1455 N N . MET A 1 177 ? 12.507 -7.340 -16.691 1.00 66.38 177 MET A N 1
ATOM 1456 C CA . MET A 1 177 ? 12.337 -6.328 -17.743 1.00 66.38 177 MET A CA 1
ATOM 1457 C C . MET A 1 177 ? 13.634 -5.570 -18.031 1.00 66.38 177 MET A C 1
ATOM 1459 O O . MET A 1 177 ? 13.770 -4.954 -19.090 1.00 66.38 177 MET A O 1
ATOM 1463 N N . VAL A 1 178 ? 14.602 -5.616 -17.115 1.00 63.38 178 VAL A N 1
ATOM 1464 C CA . VAL A 1 178 ? 15.882 -4.936 -17.283 1.00 63.38 178 VAL A CA 1
ATOM 1465 C C . VAL A 1 178 ? 16.835 -5.851 -18.036 1.00 63.38 178 VAL A C 1
ATOM 1467 O O . VAL A 1 178 ? 17.390 -6.807 -17.500 1.00 63.38 178 VAL A O 1
ATOM 1470 N N . LYS A 1 179 ? 17.044 -5.544 -19.317 1.00 58.28 179 LYS A N 1
ATOM 1471 C CA . LYS A 1 179 ? 18.086 -6.195 -20.110 1.00 58.28 179 LYS A CA 1
ATOM 1472 C C . LYS A 1 179 ? 19.437 -5.603 -19.725 1.00 58.28 179 LYS A C 1
ATOM 1474 O O . LYS A 1 179 ? 19.688 -4.425 -19.967 1.00 58.28 179 LYS A O 1
ATOM 1479 N N . SER A 1 180 ? 20.302 -6.421 -19.128 1.00 53.72 180 SER A N 1
ATOM 1480 C CA . SER A 1 180 ? 21.682 -6.023 -18.851 1.00 53.72 180 SER A CA 1
ATOM 1481 C C . SER A 1 180 ? 22.434 -5.785 -20.160 1.00 53.72 180 SER A C 1
ATOM 1483 O O . SER A 1 180 ? 22.348 -6.601 -21.076 1.00 53.72 180 SER A O 1
ATOM 1485 N N . GLY A 1 181 ? 23.234 -4.714 -20.211 1.00 50.22 181 GLY A N 1
ATOM 1486 C CA . GLY A 1 181 ? 24.179 -4.432 -21.301 1.00 50.22 181 GLY A CA 1
ATOM 1487 C C . GLY A 1 181 ? 25.240 -5.522 -21.522 1.00 50.22 181 GLY A C 1
ATOM 1488 O O . GLY A 1 181 ? 25.999 -5.457 -22.484 1.00 50.22 181 GLY A O 1
ATOM 1489 N N . ASN A 1 182 ? 25.314 -6.512 -20.626 1.00 47.28 182 ASN A N 1
ATOM 1490 C CA . ASN A 1 182 ? 26.205 -7.664 -20.737 1.00 47.28 182 ASN A CA 1
ATOM 1491 C C . ASN A 1 182 ? 25.622 -8.802 -21.590 1.00 47.28 182 ASN A C 1
ATOM 1493 O O . ASN A 1 182 ? 26.354 -9.733 -21.919 1.00 47.28 182 ASN A O 1
ATOM 1497 N N . ASP A 1 183 ? 24.331 -8.763 -21.944 1.00 55.62 183 ASP A N 1
ATOM 1498 C CA . ASP A 1 183 ? 23.788 -9.692 -22.937 1.00 55.62 183 ASP A CA 1
ATOM 1499 C C . ASP A 1 183 ? 24.400 -9.323 -24.304 1.00 55.62 183 ASP A C 1
ATOM 1501 O O . ASP A 1 183 ? 24.242 -8.179 -24.739 1.00 55.62 183 ASP A O 1
ATOM 1505 N N . PRO A 1 184 ? 25.106 -10.234 -24.998 1.00 56.31 184 PRO A N 1
ATOM 1506 C CA . PRO A 1 184 ? 25.725 -9.947 -26.294 1.00 56.31 184 PRO A CA 1
ATOM 1507 C C . PRO A 1 184 ? 24.722 -9.456 -27.351 1.00 56.31 184 PRO A C 1
ATOM 1509 O O . PRO A 1 184 ? 25.107 -8.748 -28.281 1.00 56.31 184 PRO A O 1
ATOM 1512 N N . ASN A 1 185 ? 23.429 -9.752 -27.191 1.00 56.38 185 ASN A N 1
ATOM 1513 C CA . ASN A 1 185 ? 22.374 -9.214 -28.048 1.00 56.38 185 ASN A CA 1
ATOM 1514 C C . ASN A 1 185 ? 21.904 -7.817 -27.626 1.00 56.38 185 ASN A C 1
ATOM 1516 O O . ASN A 1 185 ? 21.345 -7.084 -28.442 1.00 56.38 185 ASN A O 1
ATOM 1520 N N . SER A 1 186 ? 22.109 -7.423 -26.370 1.00 54.81 186 SER A N 1
ATOM 1521 C CA . SER A 1 186 ? 21.640 -6.140 -25.851 1.00 54.81 186 SER A CA 1
ATOM 1522 C C . SER A 1 186 ? 22.327 -4.967 -26.541 1.00 54.81 186 SER A C 1
ATOM 1524 O O . SER A 1 186 ? 21.635 -4.049 -26.964 1.00 54.81 186 SER A O 1
ATOM 1526 N N . ASP A 1 187 ? 23.641 -5.032 -26.780 1.00 57.47 187 ASP A N 1
ATOM 1527 C CA . ASP A 1 187 ? 24.400 -3.981 -27.474 1.00 57.47 187 ASP A CA 1
ATOM 1528 C C . ASP A 1 187 ? 23.882 -3.760 -28.911 1.00 57.47 187 ASP A C 1
ATOM 1530 O O . ASP A 1 187 ? 23.779 -2.624 -29.377 1.00 57.47 187 ASP A O 1
ATOM 1534 N N . TYR A 1 188 ? 23.435 -4.830 -29.583 1.00 59.91 188 TYR A N 1
ATOM 1535 C CA . TYR A 1 188 ? 22.751 -4.754 -30.880 1.00 59.91 188 TYR A CA 1
ATOM 1536 C C . TYR A 1 188 ? 21.377 -4.073 -30.769 1.00 59.91 188 TYR A C 1
ATOM 1538 O O . TYR A 1 188 ? 21.066 -3.177 -31.559 1.00 59.91 188 TYR A O 1
ATOM 1546 N N . TYR A 1 189 ? 20.565 -4.436 -29.770 1.00 58.34 189 TYR A N 1
ATOM 1547 C CA . TYR A 1 189 ? 19.279 -3.775 -29.514 1.00 58.34 189 TYR A CA 1
ATOM 1548 C C . TYR A 1 189 ? 19.449 -2.293 -29.148 1.00 58.34 189 TYR A C 1
ATOM 1550 O O . TYR A 1 189 ? 18.699 -1.462 -29.662 1.00 58.34 189 TYR A O 1
ATOM 1558 N N . PHE A 1 190 ? 20.445 -1.948 -28.327 1.00 60.75 190 PHE A N 1
ATOM 1559 C CA . PHE A 1 190 ? 20.759 -0.578 -27.918 1.00 60.75 190 PHE A CA 1
ATOM 1560 C C . PHE A 1 190 ? 21.212 0.268 -29.108 1.00 60.75 190 PHE A C 1
ATOM 1562 O O . PHE A 1 190 ? 20.634 1.326 -29.366 1.00 60.75 190 PHE A O 1
ATOM 1569 N N . LYS A 1 191 ? 22.186 -0.215 -29.890 1.00 64.12 191 LYS A N 1
ATOM 1570 C CA . LYS A 1 191 ? 22.680 0.491 -31.083 1.00 64.12 191 LYS A CA 1
ATOM 1571 C C . LYS A 1 191 ? 21.578 0.688 -32.120 1.00 64.12 191 LYS A C 1
ATOM 1573 O O . LYS A 1 191 ? 21.435 1.792 -32.641 1.00 64.12 191 LYS A O 1
ATOM 1578 N N . ASN A 1 192 ? 20.740 -0.321 -32.358 1.00 63.62 192 ASN A N 1
ATOM 1579 C CA . ASN A 1 192 ? 19.615 -0.201 -33.287 1.00 63.62 192 ASN A CA 1
ATOM 1580 C C . ASN A 1 192 ? 18.514 0.734 -32.779 1.00 63.62 192 ASN A C 1
ATOM 1582 O O . ASN A 1 192 ? 17.954 1.498 -33.565 1.00 63.62 192 ASN A O 1
ATOM 1586 N N . ALA A 1 193 ? 18.200 0.713 -31.482 1.00 60.84 193 ALA A N 1
ATOM 1587 C CA . ALA A 1 193 ? 17.208 1.615 -30.909 1.00 60.84 193 ALA A CA 1
ATOM 1588 C C . ALA A 1 193 ? 17.676 3.081 -30.947 1.00 60.84 193 ALA A C 1
ATOM 1590 O O . ALA A 1 193 ? 16.872 3.963 -31.238 1.00 60.84 193 ALA A O 1
ATOM 1591 N N . LEU A 1 194 ? 18.970 3.341 -30.740 1.00 62.50 194 LEU A N 1
ATOM 1592 C CA . LEU A 1 194 ? 19.576 4.675 -30.859 1.00 62.50 194 LEU A CA 1
ATOM 1593 C C . LEU A 1 194 ? 19.714 5.150 -32.319 1.00 62.50 194 LEU A C 1
ATOM 1595 O O . LEU A 1 194 ? 19.591 6.351 -32.602 1.00 62.50 194 LEU A O 1
ATOM 1599 N N . ALA A 1 195 ? 19.956 4.220 -33.249 1.00 63.50 195 ALA A N 1
ATOM 1600 C CA . ALA A 1 195 ? 20.031 4.488 -34.686 1.00 63.50 195 ALA A CA 1
ATOM 1601 C C . ALA A 1 195 ? 18.650 4.755 -35.311 1.00 63.50 195 ALA A C 1
ATOM 1603 O O . ALA A 1 195 ? 18.533 5.549 -36.247 1.00 63.50 195 ALA A O 1
ATOM 1604 N N . ALA A 1 196 ? 17.587 4.145 -34.779 1.00 64.00 196 ALA A N 1
ATOM 1605 C CA . ALA A 1 196 ? 16.222 4.367 -35.236 1.00 64.00 196 ALA A CA 1
ATOM 1606 C C . ALA A 1 196 ? 15.735 5.779 -34.858 1.00 64.00 196 ALA A C 1
ATOM 1608 O O . ALA A 1 196 ? 15.367 6.061 -33.718 1.00 64.00 196 ALA A O 1
ATOM 1609 N N . LYS A 1 197 ? 15.680 6.679 -35.847 1.00 56.59 197 LYS A N 1
ATOM 1610 C CA . LYS A 1 197 ? 15.285 8.093 -35.688 1.00 56.59 197 LYS A CA 1
ATOM 1611 C C . LYS A 1 197 ? 13.910 8.277 -35.019 1.00 56.59 197 LYS A C 1
ATOM 1613 O O . LYS A 1 197 ? 13.724 9.241 -34.285 1.00 56.59 197 LYS A O 1
ATOM 1618 N N . SER A 1 198 ? 12.983 7.335 -35.223 1.00 58.94 198 SER A N 1
ATOM 1619 C CA . SER A 1 198 ? 11.649 7.313 -34.602 1.00 58.94 198 SER A CA 1
ATOM 1620 C C . SER A 1 198 ? 11.658 6.933 -33.120 1.00 58.94 198 SER A C 1
ATOM 1622 O O . SER A 1 198 ? 10.757 7.329 -32.387 1.00 58.94 198 SER A O 1
ATOM 1624 N N . ARG A 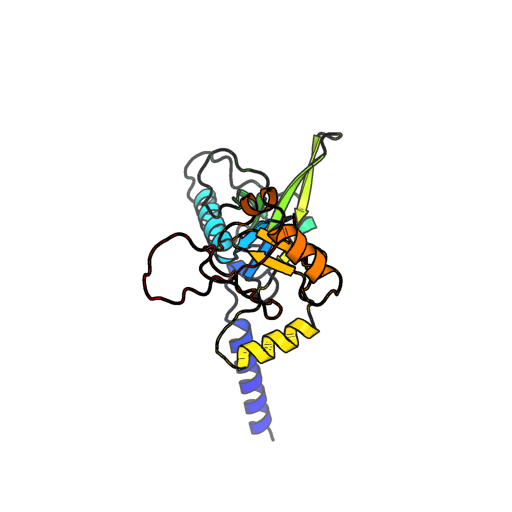1 199 ? 12.676 6.199 -32.651 1.00 53.66 199 ARG A N 1
ATOM 1625 C CA . ARG A 1 199 ? 12.773 5.750 -31.255 1.00 53.66 199 ARG A CA 1
ATOM 1626 C C . ARG A 1 199 ? 13.385 6.796 -30.327 1.00 53.66 199 ARG A C 1
ATOM 1628 O O . ARG A 1 199 ? 13.168 6.731 -29.124 1.00 53.66 199 ARG A O 1
ATOM 1635 N N . ARG A 1 200 ? 14.043 7.824 -30.882 1.00 55.31 200 ARG A N 1
ATOM 1636 C CA . ARG A 1 200 ? 14.587 8.951 -30.104 1.00 55.31 200 ARG A CA 1
ATOM 1637 C C . ARG A 1 200 ? 13.537 9.719 -29.309 1.00 55.31 200 ARG A C 1
ATOM 1639 O O . ARG A 1 200 ? 13.849 10.191 -28.227 1.00 55.31 200 ARG A O 1
ATOM 1646 N N . ALA A 1 201 ? 12.303 9.791 -29.810 1.00 52.91 201 ALA A N 1
ATOM 1647 C CA . ALA A 1 201 ? 11.191 10.435 -29.109 1.00 52.91 201 ALA A CA 1
ATOM 1648 C C . ALA A 1 201 ? 10.745 9.683 -27.838 1.00 52.91 201 ALA A C 1
ATOM 1650 O O . ALA A 1 201 ? 10.135 10.285 -26.962 1.00 52.91 201 ALA A O 1
ATOM 1651 N N . TYR A 1 202 ? 11.058 8.388 -27.729 1.00 49.44 202 TYR A N 1
ATOM 1652 C CA . TYR A 1 202 ? 10.758 7.570 -26.550 1.00 49.44 202 TYR A CA 1
ATOM 1653 C C . TYR A 1 202 ? 11.886 7.614 -25.509 1.00 49.44 202 TYR A C 1
ATOM 1655 O O . TYR A 1 202 ? 11.716 7.114 -24.399 1.00 49.44 202 TYR A O 1
ATOM 1663 N N . PHE A 1 203 ? 13.027 8.230 -25.840 1.00 52.31 203 PHE A N 1
ATOM 1664 C CA . PHE A 1 203 ? 14.100 8.486 -24.886 1.00 52.31 203 PHE A CA 1
ATOM 1665 C C . PHE A 1 203 ? 13.87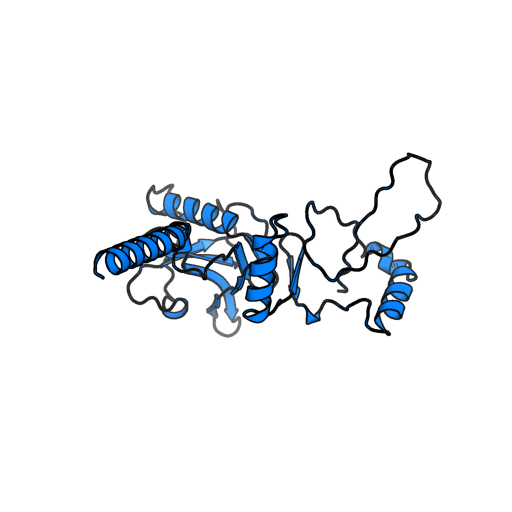6 9.847 -24.226 1.00 52.31 203 PHE A C 1
ATOM 1667 O O . PHE A 1 203 ? 14.097 10.899 -24.823 1.00 52.31 203 PHE A O 1
ATOM 1674 N N . GLY A 1 204 ? 13.430 9.820 -22.973 1.00 49.03 204 GLY A N 1
ATOM 1675 C CA . GLY A 1 204 ? 13.394 10.999 -22.116 1.00 49.03 204 GLY A CA 1
ATOM 1676 C C . GLY A 1 204 ? 14.743 11.219 -21.438 1.00 49.03 204 GLY A C 1
ATOM 1677 O O . GLY A 1 204 ? 15.396 10.261 -21.022 1.00 49.03 204 GLY A O 1
ATOM 1678 N N . LYS A 1 205 ? 15.154 12.484 -21.292 1.00 45.59 205 LYS A N 1
ATOM 1679 C CA . LYS A 1 205 ? 16.238 12.839 -20.371 1.00 45.59 205 LYS A CA 1
ATOM 1680 C C . LYS A 1 205 ? 15.810 12.433 -18.963 1.00 45.59 205 LYS A C 1
ATOM 1682 O O . LYS A 1 205 ? 14.745 12.847 -18.507 1.00 45.59 205 LYS A O 1
ATOM 1687 N N . TYR A 1 206 ? 16.642 11.657 -18.278 1.00 48.12 206 TYR A N 1
ATOM 1688 C CA . TYR A 1 206 ? 16.465 11.439 -16.852 1.00 48.12 206 TYR A CA 1
ATOM 1689 C C . TYR A 1 206 ? 16.625 12.782 -16.125 1.00 48.12 206 TYR A C 1
ATOM 1691 O O . TYR A 1 206 ? 17.656 13.446 -16.237 1.00 48.12 206 TYR A O 1
ATOM 1699 N N . SER A 1 207 ? 15.570 13.215 -15.440 1.00 44.50 207 SER A N 1
ATOM 1700 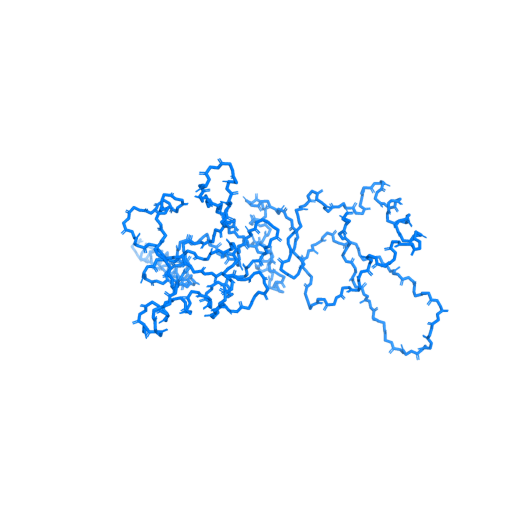C CA . SER A 1 207 ? 15.543 14.454 -14.653 1.00 44.50 207 SER A CA 1
ATOM 1701 C C . SER A 1 207 ? 15.352 14.189 -13.162 1.00 44.50 207 SER A C 1
ATOM 1703 O O . SER A 1 207 ? 15.039 15.119 -12.423 1.00 44.50 207 SER A O 1
ATOM 1705 N N . GLY A 1 208 ? 15.435 12.923 -12.743 1.00 44.56 208 GLY A N 1
ATOM 1706 C CA . GLY A 1 208 ? 15.313 12.555 -11.340 1.00 44.56 208 GLY A CA 1
ATOM 1707 C C . GLY A 1 208 ? 16.533 13.013 -10.547 1.00 44.56 208 GLY A C 1
ATOM 1708 O O . GLY A 1 208 ? 17.631 13.158 -11.079 1.00 44.56 208 GLY A O 1
ATOM 1709 N N . ASP A 1 209 ? 16.314 13.241 -9.265 1.00 39.44 209 ASP A N 1
ATOM 1710 C CA . ASP A 1 209 ? 17.297 13.661 -8.273 1.00 39.44 209 ASP A CA 1
ATOM 1711 C C . ASP A 1 209 ? 18.148 12.499 -7.739 1.00 39.44 209 ASP A C 1
ATOM 1713 O O . ASP A 1 209 ? 19.287 12.724 -7.338 1.00 39.44 209 ASP A O 1
ATOM 1717 N N . GLN A 1 210 ? 17.648 11.257 -7.768 1.00 41.62 210 GLN A N 1
ATOM 1718 C CA . GLN A 1 210 ? 18.380 10.085 -7.271 1.00 41.62 210 GLN A CA 1
ATOM 1719 C C . GLN A 1 210 ? 18.109 8.815 -8.076 1.00 41.62 210 GLN A C 1
ATOM 1721 O O . GLN A 1 210 ? 16.968 8.369 -8.201 1.00 41.62 210 GLN A O 1
ATOM 1726 N N . PHE A 1 211 ? 19.183 8.195 -8.567 1.00 48.28 211 PHE A N 1
ATOM 1727 C CA . PHE A 1 211 ? 19.156 6.840 -9.100 1.00 48.28 211 PHE A CA 1
ATOM 1728 C C . PHE A 1 211 ? 19.987 5.917 -8.195 1.00 48.28 211 PHE A C 1
ATOM 1730 O O . PHE A 1 211 ? 21.136 6.229 -7.900 1.00 48.28 211 PHE A O 1
ATOM 1737 N N . ILE A 1 212 ? 19.421 4.785 -7.758 1.00 45.50 212 ILE A N 1
ATOM 1738 C CA . ILE A 1 212 ? 20.095 3.818 -6.874 1.00 45.50 212 ILE A CA 1
ATOM 1739 C C . ILE A 1 212 ? 20.111 2.444 -7.559 1.00 45.50 212 ILE A C 1
ATOM 1741 O O . ILE A 1 212 ? 19.063 1.825 -7.747 1.00 45.50 212 ILE A O 1
ATOM 1745 N N . GLY A 1 213 ? 21.300 1.969 -7.940 1.00 46.41 213 GLY A N 1
ATOM 1746 C CA . GLY A 1 213 ? 21.532 0.626 -8.484 1.00 46.41 213 GLY A CA 1
ATOM 1747 C C . GLY A 1 213 ? 22.994 0.421 -8.898 1.00 46.41 213 GLY A C 1
ATOM 1748 O O . GLY A 1 213 ? 23.583 1.304 -9.512 1.00 46.41 213 GLY A O 1
ATOM 1749 N N . SER A 1 214 ? 23.577 -0.734 -8.566 1.00 39.72 214 SER A N 1
ATOM 1750 C CA . SER A 1 214 ? 24.995 -1.062 -8.807 1.00 39.72 214 SER A CA 1
ATOM 1751 C C . SER A 1 214 ? 25.310 -1.563 -10.227 1.00 39.72 214 SER A C 1
ATOM 1753 O O . SER A 1 214 ? 26.476 -1.608 -10.603 1.00 39.72 214 SER A O 1
ATOM 1755 N N . ASP A 1 215 ? 24.291 -1.906 -11.026 1.00 39.31 215 ASP A N 1
ATOM 1756 C CA . ASP A 1 215 ? 24.445 -2.652 -12.292 1.00 39.31 215 ASP A CA 1
ATOM 1757 C C . ASP A 1 215 ? 24.159 -1.838 -13.565 1.00 39.31 215 ASP A C 1
ATOM 1759 O O . ASP A 1 215 ? 23.860 -2.392 -14.629 1.00 39.31 215 ASP A O 1
ATOM 1763 N N . LEU A 1 216 ? 24.242 -0.510 -13.497 1.00 47.72 216 LEU A N 1
ATOM 1764 C CA . LEU A 1 216 ? 24.008 0.329 -14.669 1.00 47.72 216 LEU A CA 1
ATOM 1765 C C . LEU A 1 216 ? 25.293 0.740 -15.363 1.00 47.72 216 LEU A C 1
ATOM 1767 O O . LEU A 1 216 ? 26.217 1.280 -14.763 1.00 47.72 216 LEU A O 1
ATOM 1771 N N . ARG A 1 217 ? 25.305 0.540 -16.681 1.00 41.97 217 ARG A N 1
ATOM 1772 C CA . ARG A 1 217 ? 26.327 1.096 -17.560 1.00 41.97 217 ARG A CA 1
ATOM 1773 C C . ARG A 1 217 ? 25.881 2.470 -18.042 1.00 41.97 217 ARG A C 1
ATOM 1775 O O . ARG A 1 217 ? 24.867 2.592 -18.726 1.00 41.97 217 ARG A O 1
ATOM 1782 N N . THR A 1 218 ? 26.676 3.486 -17.742 1.00 38.16 218 THR A N 1
ATOM 1783 C CA . THR A 1 218 ? 26.606 4.801 -18.377 1.00 38.16 218 THR A CA 1
ATOM 1784 C C . THR A 1 218 ? 27.061 4.679 -19.828 1.00 38.16 218 THR A C 1
ATOM 1786 O O . THR A 1 218 ? 28.202 4.313 -20.106 1.00 38.16 218 THR A O 1
ATOM 1789 N N . TYR A 1 219 ? 26.174 4.983 -20.774 1.00 38.03 219 TYR A N 1
ATOM 1790 C CA . TYR A 1 219 ? 26.545 5.126 -22.181 1.00 38.03 219 TYR A CA 1
ATOM 1791 C C . TYR A 1 219 ? 26.701 6.616 -22.507 1.00 38.03 219 TYR A C 1
ATOM 1793 O O . TYR A 1 219 ? 25.711 7.349 -22.447 1.00 38.03 219 TYR A O 1
ATOM 1801 N N . PRO A 1 220 ? 27.908 7.092 -22.868 1.00 32.47 220 PRO A N 1
ATOM 1802 C CA . PRO A 1 220 ? 28.088 8.472 -23.288 1.00 32.47 220 PRO A CA 1
ATOM 1803 C C . PRO A 1 220 ? 27.361 8.689 -24.618 1.00 32.47 220 PRO A C 1
ATOM 1805 O O . PRO A 1 220 ? 27.767 8.185 -25.666 1.00 32.47 220 PRO A O 1
ATOM 1808 N N . LEU A 1 221 ? 26.268 9.449 -24.587 1.00 35.25 221 LEU A N 1
ATOM 1809 C CA . LEU A 1 221 ? 25.669 9.976 -25.805 1.00 35.25 221 LEU A CA 1
ATOM 1810 C C . LEU A 1 221 ? 26.538 11.138 -26.281 1.00 35.25 221 LEU A C 1
ATOM 1812 O O . LEU A 1 221 ? 26.538 12.214 -25.685 1.00 35.25 221 LEU A O 1
ATOM 1816 N N . HIS A 1 222 ? 27.287 10.930 -27.364 1.00 33.59 222 HIS A N 1
ATOM 1817 C CA . HIS A 1 222 ? 27.908 12.047 -28.063 1.00 33.59 222 HIS A CA 1
ATOM 1818 C C . HIS A 1 222 ? 26.806 13.004 -28.525 1.00 33.59 222 HIS A C 1
ATOM 1820 O O . HIS A 1 222 ? 25.901 12.614 -29.269 1.00 33.59 222 HIS A O 1
ATOM 1826 N N . HIS A 1 223 ? 26.876 14.252 -28.056 1.00 33.09 223 HIS A N 1
ATOM 1827 C CA . HIS A 1 223 ? 26.012 15.331 -28.514 1.00 33.09 223 HIS A CA 1
ATOM 1828 C C . HIS A 1 223 ? 26.001 15.360 -30.046 1.00 33.09 223 HIS A C 1
ATOM 1830 O O . HIS A 1 223 ? 27.053 15.423 -30.684 1.00 33.09 223 HIS A O 1
ATOM 1836 N N . SER A 1 224 ? 24.805 15.339 -30.640 1.00 30.81 224 SER A N 1
ATOM 1837 C CA . SER A 1 224 ? 24.670 15.714 -32.043 1.00 30.81 224 SER A CA 1
ATOM 1838 C C . SER A 1 224 ? 25.073 17.182 -32.150 1.00 30.81 224 SER A C 1
ATOM 1840 O O . SER A 1 224 ? 24.552 18.025 -31.418 1.00 30.81 224 SER A O 1
ATOM 1842 N N . SER A 1 225 ? 26.035 17.452 -33.018 1.00 31.47 225 SER A N 1
ATOM 1843 C CA . SER A 1 225 ? 26.709 18.725 -33.230 1.00 31.47 225 SER A CA 1
ATOM 1844 C C . SER A 1 225 ? 25.766 19.825 -33.730 1.00 31.47 225 SER A C 1
ATOM 1846 O O . SER A 1 225 ? 25.788 20.143 -34.911 1.00 31.47 225 SER A O 1
ATOM 1848 N N . THR A 1 226 ? 24.953 20.411 -32.853 1.00 35.25 226 THR A N 1
ATOM 1849 C CA . THR A 1 226 ? 24.267 21.695 -33.081 1.00 35.25 226 THR A CA 1
ATOM 1850 C C . THR A 1 226 ? 23.826 22.299 -31.745 1.00 35.25 226 THR A C 1
ATOM 1852 O O . THR A 1 226 ? 22.696 22.077 -31.325 1.00 35.25 226 THR A O 1
ATOM 1855 N N . SER A 1 227 ? 24.728 23.015 -31.067 1.00 31.31 227 SER A N 1
ATOM 1856 C CA . SER A 1 227 ? 24.483 24.319 -30.415 1.00 31.31 227 SER A CA 1
ATOM 1857 C C . SER A 1 227 ? 25.616 24.637 -29.433 1.00 31.31 227 SER A C 1
ATOM 1859 O O . SER A 1 227 ? 25.839 23.904 -28.474 1.00 31.31 227 SER A O 1
ATOM 1861 N N . GLU A 1 228 ? 26.326 25.715 -29.746 1.00 31.17 228 GLU A N 1
ATOM 1862 C CA . GLU A 1 228 ? 27.192 26.568 -28.923 1.00 31.17 228 GLU A CA 1
ATOM 1863 C C . GLU A 1 228 ? 27.519 26.125 -27.481 1.00 31.17 228 GLU A C 1
ATOM 1865 O O . GLU A 1 228 ? 26.729 26.213 -26.548 1.00 31.17 228 GLU A O 1
ATOM 1870 N N . GLN A 1 229 ? 28.770 25.687 -27.344 1.00 34.47 229 GLN A N 1
ATOM 1871 C CA . GLN A 1 229 ? 29.747 26.026 -26.307 1.00 34.47 229 GLN A CA 1
ATOM 1872 C C . GLN A 1 229 ? 29.225 26.768 -25.054 1.00 34.47 229 GLN A C 1
ATOM 1874 O O . GLN A 1 229 ? 29.300 27.989 -24.954 1.00 34.47 229 GLN A O 1
ATOM 1879 N N . ILE A 1 230 ? 28.841 25.995 -24.034 1.00 24.53 230 ILE A N 1
ATOM 1880 C CA . ILE A 1 230 ? 28.943 26.394 -22.625 1.00 24.53 230 ILE A CA 1
ATOM 1881 C C . ILE A 1 230 ? 29.701 25.279 -21.899 1.00 24.53 230 ILE A C 1
ATOM 1883 O O . ILE A 1 230 ? 29.297 24.117 -21.912 1.00 24.53 230 ILE A O 1
ATOM 1887 N N . CYS A 1 231 ? 30.850 25.632 -21.324 1.00 24.78 231 CYS A N 1
ATOM 1888 C CA . CYS A 1 231 ? 31.686 24.744 -20.525 1.00 24.78 231 CYS A CA 1
ATOM 1889 C C . CYS A 1 231 ? 30.916 24.219 -19.308 1.00 24.78 231 CYS A C 1
ATOM 1891 O O . CYS A 1 231 ? 30.476 24.989 -18.460 1.00 24.78 231 CYS A O 1
ATOM 1893 N N . GLY A 1 232 ? 30.811 22.898 -19.216 1.00 22.81 232 GLY A N 1
ATOM 1894 C CA . GLY A 1 232 ? 30.233 22.181 -18.088 1.00 22.81 232 GLY A CA 1
ATOM 1895 C C . GLY A 1 232 ? 29.927 20.764 -18.537 1.00 22.81 232 GLY A C 1
ATOM 1896 O O . GLY A 1 232 ? 28.952 20.537 -19.249 1.00 22.81 232 GLY A O 1
ATOM 1897 N N . ALA A 1 233 ? 30.797 19.815 -18.194 1.00 22.88 233 ALA A N 1
ATOM 1898 C CA . ALA A 1 233 ? 30.588 18.404 -18.484 1.00 22.88 233 ALA A CA 1
ATOM 1899 C C . ALA A 1 233 ? 29.373 17.897 -17.691 1.00 22.88 233 ALA A C 1
ATOM 1901 O O . ALA A 1 233 ? 29.499 17.402 -16.577 1.00 22.88 233 ALA A O 1
ATOM 1902 N N . HIS A 1 234 ? 28.179 18.051 -18.256 1.00 24.19 234 HIS A N 1
ATOM 1903 C CA . HIS A 1 234 ? 26.978 17.409 -17.751 1.00 24.19 234 HIS A CA 1
ATOM 1904 C C . HIS A 1 234 ? 26.958 15.970 -18.269 1.00 24.19 234 HIS A C 1
ATOM 1906 O O . HIS A 1 234 ? 26.480 15.695 -19.369 1.00 24.19 234 HIS A O 1
ATOM 1912 N N . MET A 1 235 ? 27.511 15.053 -17.474 1.00 24.16 235 MET A N 1
ATOM 1913 C CA . MET A 1 235 ? 27.213 13.627 -17.595 1.00 24.16 235 MET A CA 1
ATOM 1914 C C . MET A 1 235 ? 25.714 13.451 -17.338 1.00 24.16 235 MET A C 1
ATOM 1916 O O . MET A 1 235 ? 25.204 13.837 -16.290 1.00 24.16 235 MET A O 1
ATOM 1920 N N . VAL A 1 236 ? 24.993 12.957 -18.341 1.00 29.50 236 VAL A N 1
ATOM 1921 C CA . VAL A 1 236 ? 23.578 12.616 -18.215 1.00 29.50 236 VAL A CA 1
ATOM 1922 C C . VAL A 1 236 ? 23.512 11.106 -18.063 1.00 29.50 236 VAL A C 1
ATOM 1924 O O . VAL A 1 236 ? 23.782 10.379 -19.019 1.00 29.50 236 VAL A O 1
ATOM 1927 N N . ASP A 1 237 ? 23.173 10.646 -16.865 1.00 31.20 237 ASP A N 1
ATOM 1928 C CA . ASP A 1 237 ? 22.911 9.235 -16.612 1.00 31.20 237 ASP A CA 1
ATOM 1929 C C . ASP A 1 237 ? 21.580 8.859 -17.269 1.00 31.20 237 ASP A C 1
ATOM 1931 O O . ASP A 1 237 ? 20.533 9.433 -16.968 1.00 31.20 237 ASP A O 1
ATOM 1935 N N . PHE A 1 238 ? 21.612 7.914 -18.207 1.00 35.41 238 PHE A N 1
ATOM 1936 C CA . PHE A 1 238 ? 20.407 7.350 -18.807 1.00 35.41 238 PHE A CA 1
ATOM 1937 C C . PHE A 1 238 ? 20.215 5.929 -18.300 1.00 35.41 238 PHE A C 1
ATOM 1939 O O . PHE A 1 238 ? 21.056 5.061 -18.525 1.00 35.41 238 PHE A O 1
ATOM 1946 N N . VAL A 1 239 ? 19.069 5.683 -17.673 1.00 38.72 239 VAL A N 1
ATOM 1947 C CA . VAL A 1 239 ? 18.601 4.332 -17.362 1.00 38.72 239 VAL A CA 1
ATOM 1948 C C . VAL A 1 239 ? 17.550 3.962 -18.386 1.00 38.72 239 VAL A C 1
ATOM 1950 O O . VAL A 1 239 ? 16.503 4.604 -18.479 1.00 38.72 239 VAL A O 1
ATOM 1953 N N . LEU A 1 240 ? 17.864 2.966 -19.214 1.00 40.72 240 LEU A N 1
ATOM 1954 C CA . LEU A 1 240 ? 17.000 2.566 -20.312 1.00 40.72 240 LEU A CA 1
ATOM 1955 C C . LEU A 1 240 ? 16.027 1.483 -19.841 1.00 40.72 240 LEU A C 1
ATOM 1957 O O . LEU A 1 240 ? 16.425 0.349 -19.583 1.00 40.72 240 LEU A O 1
ATOM 1961 N N . PHE A 1 241 ? 14.743 1.820 -19.793 1.00 36.69 241 PHE A N 1
ATOM 1962 C CA . PHE A 1 241 ? 13.669 0.838 -19.700 1.00 36.69 241 PHE A CA 1
ATOM 1963 C C . PHE A 1 241 ? 13.099 0.641 -21.107 1.00 36.69 241 PHE A C 1
ATOM 1965 O O . PHE A 1 241 ? 12.529 1.564 -21.688 1.00 36.69 241 PHE A O 1
ATOM 1972 N N . LEU A 1 242 ? 13.316 -0.539 -21.694 1.00 32.59 242 LEU A N 1
ATOM 1973 C CA . LEU A 1 242 ? 12.668 -0.911 -22.953 1.00 32.59 242 LEU A CA 1
ATOM 1974 C C . LEU A 1 242 ? 11.203 -1.239 -22.638 1.00 32.59 242 LEU A C 1
ATOM 1976 O O . LEU A 1 242 ? 10.940 -2.141 -21.845 1.00 32.59 242 LEU A O 1
ATOM 1980 N N . THR A 1 243 ? 10.285 -0.474 -23.229 1.00 34.78 243 THR A N 1
ATOM 1981 C CA . THR A 1 243 ? 8.843 -0.773 -23.251 1.00 34.78 243 THR A CA 1
ATOM 1982 C C . THR A 1 243 ? 8.490 -1.587 -24.484 1.00 34.78 243 THR A C 1
ATOM 1984 O O . THR A 1 243 ? 9.209 -1.452 -25.506 1.00 34.78 243 THR A O 1
#

Solvent-accessible surface area (backbone atoms only — not comparable to full-atom values): 15206 Å² total; per-residue (Å²): 117,64,68,63,51,53,50,49,51,49,52,53,51,49,54,50,50,67,71,67,66,79,70,54,78,39,46,73,69,48,66,88,77,53,48,24,33,39,45,92,52,37,37,42,46,39,69,56,51,55,50,50,50,50,54,38,50,50,41,65,74,67,58,78,61,97,53,88,51,51,32,81,42,84,70,34,70,84,71,76,48,90,80,74,60,34,31,34,32,54,42,45,77,84,74,52,81,72,85,79,78,89,49,76,49,37,28,39,32,28,36,86,86,60,30,39,68,47,40,34,36,60,43,77,42,86,92,65,85,42,81,46,74,46,76,32,44,76,36,63,75,85,70,90,54,93,46,73,68,51,52,57,49,50,52,57,44,44,74,77,45,73,84,65,54,48,67,60,91,43,38,50,44,51,45,90,65,54,80,52,76,80,42,85,64,38,54,55,53,51,53,50,46,71,66,34,77,79,46,53,80,76,59,72,82,68,79,75,93,78,85,84,76,94,84,74,74,78,67,86,76,78,75,77,93,77,79,83,93,70,96,69,91,76,82,72,68,61,84,83,78,77,128

InterPro domains:
  IPR016191 Ribonuclease/ribotoxin [SSF53933] (67-126)

Organism: NCBI:txid62690

pLDDT: mean 70.48, std 21.07, range [22.81, 97.81]

Radius of gyration: 23.53 Å; Cα contacts (8 Å, |Δi|>4): 297; chains: 1; bounding box: 52×42×75 Å

Foldseek 3Di:
DVVVVVVVVVVVVVVVCVVPPPQPPQCVQPPPQQQFWADPFFTDGPVLLLVLLVVQLCCVPVPPDPDPDFDFDPVCVVLPDDDFTKTWAADDSVSDHDDDDDSAFKTFIATNVSHTSAIWGWDQPPVPSDTDIDTTDRDHDQDPPPDPVSVVVVVVVCVVPPDQFFDDRRGTDGPVQQDAPPPPCVVVVVVVLVVPPVNVVVFDQRPDPDGDDDRDDQDDDDDDPDDDDDDDPPRGRGDDRDD

Sequence (243 aa):
MWIKFCISLFITGLIHQVKCIDTPYSDMYLPDRTNGFLCETEFLSIEYARQEKYEAMESFFYERRFQTFPKLFEDTHLFNVKTDILLSWPVKPSGKIYIKGNPGKFRIIINIRGQIMGMVVIVHDDDKNKVSFEKCKPVRSSVAEEDFTSSLLDEYWSLAYPTNGFRCGSKYFPLSMVKSGNDPNSDYYFKNALAAKSRRAYFGKYSGDQFIGSDLRTYPLHHSSTSEQICGAHMVDFVLFLT

Nearest PDB structures (foldseek):
  1lra-assembly1_A  TM=8.279E-01  e=4.849E-06  Aspergillus oryzae
  1rn1-assembly3_B  TM=8.122E-01  e=1.035E-05  Aspergillus oryzae
  1rhl-assembly1_A  TM=8.103E-01  e=1.035E-05  Aspergillus oryzae
  1rms-assembly1_A  TM=8.304E-01  e=3.032E-05  Aspergillus phoenicis
  1q9e-assembly3_C  TM=8.140E-01  e=7.824E-05  Aspergillus oryzae

Secondary structure (DSSP, 8-state):
-HHHHHHHHHHHHHHHHHHHSSS-GGGTTSPTT--EEEETTEEEEHHHHHHHHHHHHHHHHS--SS-S-SEE---GGGGT-SSSPEEEEE--TT-PPP-SS---SEEEEEETTS-EEEEEEEEEETTTTEEEEEEPEEE-PPP--S-HHHHHHHHHHHHHS---EEEETTEEEEGGG---TTSTTHHHHHHHHHH-TTGGGG-PPP--S----SSPPP---PPPS-S----------------

Mean predicted aligned error: 15.07 Å